Protein AF-A0A519RMB0-F1 (afdb_monomer_lite)

Sequence (200 aa):
FDSAFMWERGTPYFGKHTTYEATPGKVLTVPKSLFANICSWEQMNFFNGQRIRKDIDDYYYYSGKDRKFKNLITLIENNLGYSVFQAIEKTKIALSSEQEVNFSYHKMEIDIDEQISLTTYEQIIQKDVNRIANYLEEFLIQNNIDVEKIDSLFLTGGTSMVASIQSLFKNKFPHITLNSGDNFKSVAKGLAYSGYLFEE

Secondary structure (DSSP, 8-state):
-HHHHIIIIIGGGGTTT-EEEEETTEEEEPPHHHHHGGGSGGGGGGGGSHHHHHHHHHHHHHTTS-HHHHHHHHHHHTT-HHHHHHHHHHHHHHHTT-SEEEEEEEETTEEEEEEEEHHHHHHHHHHHHHHHHHHHHHHHHHTT--GGG----B--SGGGGSHHHHHHHHHH-TTS--B---TTTHHHHHHHHGGGGG--

Structure (mmCIF, N/CA/C/O backbone):
data_AF-A0A519RMB0-F1
#
_entry.id   AF-A0A519RMB0-F1
#
loop_
_atom_site.group_PDB
_atom_site.id
_atom_site.type_symbol
_atom_site.label_atom_id
_atom_site.label_alt_id
_atom_site.label_comp_id
_atom_site.label_asym_id
_atom_site.label_entity_id
_atom_site.label_seq_id
_atom_site.pdbx_PDB_ins_code
_atom_site.Cartn_x
_atom_site.Cartn_y
_atom_site.Cartn_z
_atom_site.occupancy
_atom_site.B_iso_or_equiv
_atom_site.auth_seq_id
_atom_site.auth_comp_id
_atom_site.auth_asym_id
_atom_site.auth_atom_id
_atom_site.pdbx_PDB_model_num
ATOM 1 N N . PHE A 1 1 ? -1.376 2.122 3.921 1.00 95.00 1 PHE A N 1
ATOM 2 C CA . PHE A 1 1 ? -1.327 0.674 3.629 1.00 95.00 1 PHE A CA 1
ATOM 3 C C . PHE A 1 1 ? -1.318 0.417 2.131 1.00 95.00 1 PHE A C 1
ATOM 5 O O . PHE A 1 1 ? -0.351 -0.160 1.657 1.00 95.00 1 PHE A O 1
ATOM 12 N N . ASP A 1 2 ? -2.291 0.919 1.366 1.00 95.62 2 ASP A N 1
ATOM 13 C CA . ASP A 1 2 ? -2.360 0.663 -0.087 1.00 95.62 2 ASP A CA 1
ATOM 14 C C . ASP A 1 2 ? -1.124 1.160 -0.841 1.00 95.62 2 ASP A C 1
ATOM 16 O O . ASP A 1 2 ? -0.618 0.464 -1.708 1.00 95.62 2 ASP A O 1
ATOM 20 N N . SER A 1 3 ? -0.559 2.311 -0.463 1.00 95.81 3 SER A N 1
ATOM 21 C CA . SER A 1 3 ? 0.716 2.789 -1.019 1.00 95.81 3 SER A CA 1
ATOM 22 C C . SER A 1 3 ? 1.896 1.860 -0.720 1.00 95.81 3 SER A C 1
ATOM 24 O O . SER A 1 3 ? 2.775 1.709 -1.563 1.00 95.81 3 SER A O 1
ATOM 26 N N . ALA A 1 4 ? 1.925 1.228 0.459 1.00 96.94 4 ALA A N 1
ATOM 27 C CA . ALA A 1 4 ? 2.956 0.254 0.815 1.00 96.94 4 ALA A CA 1
ATOM 28 C C . ALA A 1 4 ? 2.774 -1.043 0.012 1.00 96.94 4 ALA A C 1
ATOM 30 O O . ALA A 1 4 ? 3.742 -1.581 -0.517 1.00 96.94 4 ALA A O 1
ATOM 31 N N . PHE A 1 5 ? 1.527 -1.487 -0.169 1.00 97.88 5 PHE A N 1
ATOM 32 C CA . PHE A 1 5 ? 1.197 -2.613 -1.040 1.00 97.88 5 PHE A CA 1
ATOM 33 C C . PHE A 1 5 ? 1.561 -2.333 -2.499 1.00 97.88 5 PHE A C 1
ATOM 35 O O . PHE A 1 5 ? 2.240 -3.136 -3.134 1.00 97.88 5 PHE A O 1
ATOM 42 N N . MET A 1 6 ? 1.164 -1.171 -3.021 1.00 97.56 6 MET A N 1
ATOM 43 C CA . MET A 1 6 ? 1.526 -0.713 -4.357 1.00 97.56 6 MET A CA 1
ATOM 44 C C . MET A 1 6 ? 3.044 -0.701 -4.500 1.00 97.56 6 MET A C 1
ATOM 46 O O . MET A 1 6 ? 3.560 -1.250 -5.463 1.00 97.56 6 MET A O 1
ATOM 50 N N . TRP A 1 7 ? 3.778 -0.164 -3.524 1.00 97.75 7 TRP A N 1
ATOM 51 C CA . TRP A 1 7 ? 5.235 -0.170 -3.544 1.00 97.75 7 TRP A CA 1
ATOM 52 C C . TRP A 1 7 ? 5.819 -1.584 -3.584 1.00 97.75 7 TRP A C 1
ATOM 54 O O . TRP A 1 7 ? 6.669 -1.854 -4.431 1.00 97.75 7 TRP A O 1
ATOM 64 N N . GLU A 1 8 ? 5.392 -2.494 -2.710 1.00 97.81 8 GLU A N 1
ATOM 65 C CA . GLU A 1 8 ? 6.023 -3.812 -2.599 1.00 97.81 8 GLU A CA 1
ATOM 66 C C . GLU A 1 8 ? 5.575 -4.804 -3.673 1.00 97.81 8 GLU A C 1
ATOM 68 O O . GLU A 1 8 ? 6.429 -5.474 -4.253 1.00 97.81 8 GLU A O 1
ATOM 73 N N . ARG A 1 9 ? 4.277 -4.861 -3.991 1.00 97.81 9 ARG A N 1
ATOM 74 C CA . ARG A 1 9 ? 3.682 -5.846 -4.914 1.00 97.81 9 ARG A CA 1
ATOM 75 C C . ARG A 1 9 ? 3.247 -5.254 -6.251 1.00 97.81 9 ARG A C 1
ATOM 77 O O . ARG A 1 9 ? 3.346 -5.929 -7.263 1.00 97.81 9 ARG A O 1
ATOM 84 N N . GLY A 1 10 ? 2.856 -3.980 -6.301 1.00 97.38 10 GLY A N 1
ATOM 85 C CA . GLY A 1 10 ? 2.431 -3.315 -7.542 1.00 97.38 10 GLY A CA 1
ATOM 86 C C . GLY A 1 10 ? 3.588 -2.860 -8.442 1.00 97.38 10 GLY A C 1
ATOM 87 O O . GLY A 1 10 ? 3.737 -3.327 -9.568 1.00 97.38 10 GLY A O 1
ATOM 88 N N . THR A 1 11 ? 4.456 -1.968 -7.954 1.00 97.44 11 THR A N 1
ATOM 89 C CA . THR A 1 11 ? 5.560 -1.363 -8.725 1.00 97.44 11 THR A CA 1
ATOM 90 C C . THR A 1 11 ? 6.533 -2.356 -9.380 1.00 97.44 11 THR A C 1
ATOM 92 O O . THR A 1 11 ? 7.066 -2.007 -10.438 1.00 97.44 11 THR A O 1
ATOM 95 N N . PRO A 1 12 ? 6.766 -3.591 -8.875 1.00 97.50 12 PRO A N 1
ATOM 96 C CA . PRO A 1 12 ? 7.498 -4.601 -9.637 1.00 97.50 12 PRO A CA 1
ATOM 97 C C . PRO A 1 12 ? 6.902 -4.882 -11.022 1.00 97.50 12 PRO A C 1
ATOM 99 O O . PRO A 1 12 ? 7.671 -5.051 -11.965 1.00 97.50 12 PRO A O 1
ATOM 102 N N . TYR A 1 13 ? 5.573 -4.870 -11.182 1.00 97.88 13 TYR A N 1
ATOM 103 C CA . TYR A 1 13 ? 4.895 -5.048 -12.478 1.00 97.88 13 TYR A CA 1
ATOM 104 C C . TYR A 1 13 ? 4.993 -3.827 -13.394 1.00 97.88 13 TYR A C 1
ATOM 106 O O . TYR A 1 13 ? 4.727 -3.949 -14.588 1.00 97.88 13 TYR A O 1
ATOM 114 N N . PHE A 1 14 ? 5.420 -2.688 -12.848 1.00 97.31 14 PHE A N 1
ATOM 115 C CA . PHE A 1 14 ? 5.653 -1.431 -13.558 1.00 97.31 14 PHE A CA 1
ATOM 116 C C . PHE A 1 14 ? 7.146 -1.139 -13.771 1.00 97.31 14 PHE A C 1
ATOM 118 O O . PHE A 1 14 ? 7.503 -0.065 -14.237 1.00 97.31 14 PHE A O 1
ATOM 125 N N . GLY A 1 15 ? 8.035 -2.080 -13.434 1.00 97.00 15 GLY A N 1
ATOM 126 C CA . GLY A 1 15 ? 9.466 -1.952 -13.709 1.00 97.00 15 GLY A CA 1
ATOM 127 C C . GLY A 1 15 ? 10.303 -1.339 -12.583 1.00 97.00 15 GLY A C 1
ATOM 128 O O . GLY A 1 15 ? 11.384 -0.830 -12.860 1.00 97.00 15 GLY A O 1
ATOM 129 N N . LYS A 1 16 ? 9.883 -1.424 -11.305 1.00 96.94 16 LYS A N 1
ATOM 130 C CA . LYS A 1 16 ? 10.672 -0.932 -10.139 1.00 96.94 16 LYS A CA 1
ATOM 131 C C . LYS A 1 16 ? 12.152 -1.357 -10.155 1.00 96.94 16 LYS A C 1
ATOM 133 O O . LYS A 1 16 ? 13.005 -0.661 -9.607 1.00 96.94 16 LYS A O 1
ATOM 138 N N . HIS A 1 17 ? 12.448 -2.512 -10.748 1.00 96.38 17 HIS A N 1
ATOM 139 C CA . HIS A 1 17 ? 13.786 -3.104 -10.821 1.00 96.38 17 HIS A CA 1
ATOM 140 C C . HIS A 1 17 ? 14.416 -3.044 -12.218 1.00 96.38 17 HIS A C 1
ATOM 142 O O . HIS A 1 17 ? 15.474 -3.634 -12.425 1.00 96.38 17 HIS A O 1
ATOM 148 N N . THR A 1 18 ? 13.781 -2.357 -13.167 1.00 97.19 18 THR A N 1
ATOM 149 C CA . THR A 1 18 ? 14.284 -2.216 -14.531 1.00 97.19 18 THR A CA 1
ATOM 150 C C . THR A 1 18 ? 15.627 -1.490 -14.519 1.00 97.19 18 THR A C 1
ATOM 152 O O . THR A 1 18 ? 15.824 -0.485 -13.825 1.00 97.19 18 THR A O 1
ATOM 155 N N . THR A 1 19 ? 16.567 -2.019 -15.292 1.00 96.94 19 THR A N 1
ATOM 156 C CA . THR A 1 19 ? 17.863 -1.403 -15.556 1.00 96.94 19 THR A CA 1
ATOM 157 C C . THR A 1 19 ? 17.895 -0.838 -16.968 1.00 96.94 19 THR A C 1
ATOM 159 O O . THR A 1 19 ? 17.148 -1.278 -17.836 1.00 96.94 19 THR A O 1
ATOM 162 N N . TYR A 1 20 ? 18.740 0.161 -17.195 1.00 95.69 20 TYR A N 1
ATOM 163 C CA . TYR A 1 20 ? 18.917 0.802 -18.491 1.00 95.69 20 TYR A CA 1
ATOM 164 C C . TYR A 1 20 ? 20.394 1.128 -18.729 1.00 95.69 20 TYR A C 1
ATOM 166 O O . TYR A 1 20 ? 21.155 1.364 -17.784 1.00 95.69 20 TYR A O 1
ATOM 174 N N . GLU A 1 21 ? 20.812 1.128 -19.991 1.00 95.88 21 GLU A N 1
ATOM 175 C CA . GLU A 1 21 ? 22.160 1.528 -20.389 1.00 95.88 21 GLU A CA 1
ATOM 176 C C . GLU A 1 21 ? 22.246 3.058 -20.499 1.00 95.88 21 GLU A C 1
ATOM 178 O O . GLU A 1 21 ? 21.737 3.661 -21.438 1.00 95.88 21 GLU A O 1
ATOM 183 N N . ALA A 1 22 ? 22.872 3.709 -19.514 1.00 92.12 22 ALA A N 1
ATOM 184 C CA . ALA A 1 22 ? 22.959 5.171 -19.462 1.00 92.12 22 ALA A CA 1
ATOM 185 C C . ALA A 1 22 ? 24.008 5.738 -20.434 1.00 92.12 22 ALA A C 1
ATOM 187 O O . ALA A 1 22 ? 23.849 6.828 -20.975 1.00 92.12 22 ALA A O 1
ATOM 188 N N . THR A 1 23 ? 25.100 4.999 -20.622 1.00 90.69 23 THR A N 1
ATOM 189 C CA . THR A 1 23 ? 26.158 5.234 -21.614 1.00 90.69 23 THR A CA 1
ATOM 190 C C . THR A 1 23 ? 26.708 3.874 -22.041 1.00 90.69 23 THR A C 1
ATOM 192 O O . THR A 1 23 ? 26.581 2.941 -21.245 1.00 90.69 23 THR A O 1
ATOM 195 N N . PRO A 1 24 ? 27.376 3.748 -23.204 1.00 90.56 24 PRO A N 1
ATOM 196 C CA . PRO A 1 24 ? 27.940 2.475 -23.651 1.00 90.56 24 PRO A CA 1
ATOM 197 C C . PRO A 1 24 ? 28.731 1.760 -22.544 1.00 90.56 24 PRO A C 1
ATOM 199 O O . PRO A 1 24 ? 29.702 2.306 -22.016 1.00 90.56 24 PRO A O 1
ATOM 202 N N . GLY A 1 25 ? 28.279 0.568 -22.152 1.00 89.88 25 GLY A N 1
ATOM 203 C CA . GLY A 1 25 ? 28.897 -0.261 -21.111 1.00 89.88 25 GLY A CA 1
ATOM 204 C C . GLY A 1 25 ? 28.574 0.118 -19.657 1.00 89.88 25 GLY A C 1
ATOM 205 O O . GLY A 1 25 ? 29.103 -0.512 -18.741 1.00 89.88 25 GLY A O 1
ATOM 206 N N . LYS A 1 26 ? 27.709 1.110 -19.405 1.00 94.81 26 LYS A N 1
ATOM 207 C CA . LYS A 1 26 ? 27.299 1.532 -18.054 1.00 94.81 26 LYS A CA 1
ATOM 208 C C . LYS A 1 26 ? 25.804 1.318 -17.835 1.00 94.81 26 LYS A C 1
ATOM 210 O O . LYS A 1 26 ? 24.976 2.141 -18.226 1.00 94.81 26 LYS A O 1
ATOM 215 N N . VAL A 1 27 ? 25.478 0.242 -17.125 1.00 95.81 27 VAL A N 1
ATOM 216 C CA . VAL A 1 27 ? 24.104 -0.107 -16.744 1.00 95.81 27 VAL A CA 1
ATOM 217 C C . VAL A 1 27 ? 23.765 0.489 -15.379 1.00 95.81 27 VAL A C 1
ATOM 219 O O . VAL A 1 27 ? 24.511 0.314 -14.415 1.00 95.81 27 VAL A O 1
ATOM 222 N N . LEU A 1 28 ? 22.634 1.186 -15.294 1.00 96.25 28 LEU A N 1
ATOM 223 C CA . LEU A 1 28 ? 22.083 1.754 -14.064 1.00 96.25 28 LEU A CA 1
ATOM 224 C C . LEU A 1 28 ? 20.659 1.240 -13.831 1.00 96.25 28 LEU A C 1
ATOM 226 O O . LEU A 1 28 ? 20.010 0.736 -14.741 1.00 96.25 28 LEU A O 1
ATOM 230 N N . THR A 1 29 ? 20.156 1.375 -12.606 1.00 96.12 29 THR A N 1
ATOM 231 C CA . THR A 1 29 ? 18.746 1.104 -12.288 1.00 96.12 29 THR A CA 1
ATOM 232 C C . THR A 1 29 ? 17.927 2.374 -12.462 1.00 96.12 29 THR A C 1
ATOM 234 O O . THR A 1 29 ? 18.384 3.456 -12.085 1.00 96.12 29 THR A O 1
ATOM 237 N N . VAL A 1 30 ? 16.710 2.244 -12.991 1.00 95.81 30 VAL A N 1
ATOM 238 C CA . VAL A 1 30 ? 15.777 3.372 -13.075 1.00 95.81 30 VAL A CA 1
ATOM 239 C C . VAL A 1 30 ? 15.556 3.971 -11.672 1.00 95.81 30 VAL A C 1
ATOM 241 O O . VAL A 1 30 ? 15.402 3.221 -10.699 1.00 95.81 30 VAL A O 1
ATOM 244 N N . PRO A 1 31 ? 15.545 5.311 -11.519 1.00 94.62 31 PRO A N 1
ATOM 245 C CA . PRO A 1 31 ? 15.402 5.945 -10.215 1.00 94.62 31 PRO A CA 1
ATOM 246 C C . PRO A 1 31 ? 14.135 5.523 -9.461 1.00 94.62 31 PRO A C 1
ATOM 248 O O . PRO A 1 31 ? 13.017 5.627 -9.960 1.00 94.62 31 PRO A O 1
ATOM 251 N N . LYS A 1 32 ? 14.308 5.143 -8.190 1.00 93.75 32 LYS A N 1
ATOM 252 C CA . LYS A 1 32 ? 13.212 4.758 -7.281 1.00 93.75 32 LYS A CA 1
ATOM 253 C C . LYS A 1 32 ? 12.141 5.839 -7.102 1.00 93.75 32 LYS A C 1
ATOM 255 O O . LYS A 1 32 ? 10.987 5.507 -6.848 1.00 93.75 32 LYS A O 1
ATOM 260 N N . SER A 1 33 ? 12.512 7.114 -7.235 1.00 91.19 33 SER A N 1
ATOM 261 C CA . SER A 1 33 ? 11.585 8.249 -7.153 1.00 91.19 33 SER A CA 1
ATOM 262 C C . SER A 1 33 ? 10.482 8.185 -8.209 1.00 91.19 33 SER A C 1
ATOM 264 O O . SER A 1 33 ? 9.358 8.583 -7.921 1.00 91.19 33 SER A O 1
ATOM 266 N N . LEU A 1 34 ? 10.767 7.619 -9.389 1.00 91.06 34 LEU A N 1
ATOM 267 C CA . LEU A 1 34 ? 9.767 7.402 -10.433 1.00 91.06 34 LEU A CA 1
ATOM 268 C C . LEU A 1 34 ? 8.627 6.520 -9.910 1.00 91.06 34 LEU A C 1
ATOM 270 O O . LEU A 1 34 ? 7.457 6.858 -10.034 1.00 91.06 34 LEU A O 1
ATOM 274 N N . PHE A 1 35 ? 8.967 5.421 -9.240 1.00 94.31 35 PHE A N 1
ATOM 275 C CA . PHE A 1 35 ? 7.984 4.473 -8.716 1.00 94.31 35 PHE A CA 1
ATOM 276 C C . PHE A 1 35 ? 7.307 4.959 -7.432 1.00 94.31 35 PHE A C 1
ATOM 278 O O . PHE A 1 35 ? 6.186 4.556 -7.142 1.00 94.31 35 PHE A O 1
ATOM 285 N N . ALA A 1 36 ? 7.945 5.854 -6.673 1.00 92.62 36 ALA A N 1
ATOM 286 C CA . ALA A 1 36 ? 7.320 6.452 -5.496 1.00 92.62 36 ALA A CA 1
ATOM 287 C C . ALA A 1 36 ? 6.089 7.291 -5.886 1.00 92.62 36 ALA A C 1
ATOM 289 O O . ALA A 1 36 ? 5.066 7.227 -5.209 1.00 92.62 36 ALA A O 1
ATOM 290 N N . ASN A 1 37 ? 6.153 7.993 -7.023 1.00 89.75 37 ASN A N 1
ATOM 291 C CA . ASN A 1 37 ? 5.064 8.845 -7.507 1.00 89.75 37 ASN A CA 1
ATOM 292 C C . ASN A 1 37 ? 3.817 8.061 -7.957 1.00 89.75 37 ASN A C 1
ATOM 294 O O . ASN A 1 37 ? 2.730 8.627 -7.980 1.00 89.75 37 ASN A O 1
ATOM 298 N N . ILE A 1 38 ? 3.938 6.773 -8.310 1.00 92.50 38 ILE A N 1
ATOM 299 C CA . ILE A 1 38 ? 2.772 5.928 -8.649 1.00 92.50 38 ILE A CA 1
ATOM 300 C C . ILE A 1 38 ? 2.184 5.204 -7.430 1.00 92.50 38 ILE A C 1
ATOM 302 O O . ILE A 1 38 ? 1.142 4.564 -7.541 1.00 92.50 38 ILE A O 1
ATOM 306 N N . CYS A 1 39 ? 2.812 5.320 -6.254 1.00 93.81 39 CYS A N 1
ATOM 307 C CA . CYS A 1 39 ? 2.261 4.811 -4.994 1.00 93.81 39 CYS A CA 1
ATOM 308 C C . CYS A 1 39 ? 1.170 5.712 -4.399 1.00 93.81 39 CYS A C 1
ATOM 310 O O . CYS A 1 39 ? 0.590 5.371 -3.367 1.00 93.81 39 CYS A O 1
ATOM 312 N N . SER A 1 40 ? 0.863 6.835 -5.044 1.00 89.25 40 SER A N 1
ATOM 313 C CA . SER A 1 40 ? -0.328 7.634 -4.785 1.00 89.25 40 SER A CA 1
ATOM 314 C C . SER A 1 40 ? -0.965 7.997 -6.120 1.00 89.25 40 SER A C 1
ATOM 316 O O . SER A 1 40 ? -0.325 8.618 -6.966 1.00 89.25 40 SER A O 1
ATOM 318 N N . TRP A 1 41 ? -2.228 7.617 -6.318 1.00 82.62 41 TRP A N 1
ATOM 319 C 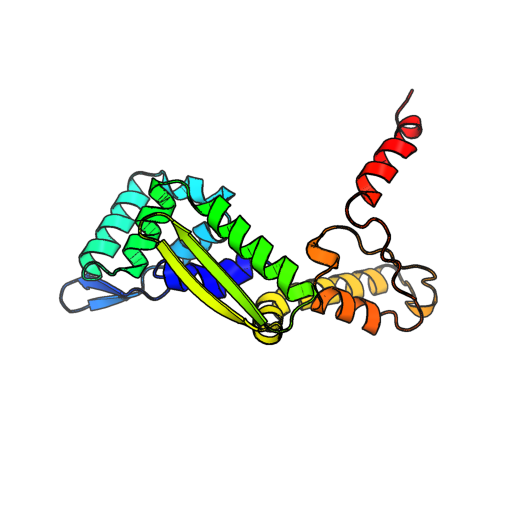CA . TRP A 1 41 ? -2.929 7.893 -7.574 1.00 82.62 41 TRP A CA 1
ATOM 320 C C . TRP A 1 41 ? -3.054 9.403 -7.848 1.00 82.62 41 TRP A C 1
ATOM 322 O O . TRP A 1 41 ? -2.983 9.821 -8.999 1.00 82.62 41 TRP A O 1
ATOM 332 N N . GLU A 1 42 ? -3.152 10.236 -6.809 1.00 82.94 42 GLU A N 1
ATOM 333 C CA . GLU A 1 42 ? -3.214 11.702 -6.929 1.00 82.94 42 GLU A CA 1
ATOM 334 C C . GLU A 1 42 ? -1.912 12.285 -7.498 1.00 82.94 42 GLU A C 1
ATOM 336 O O . GLU A 1 42 ? -1.927 13.226 -8.300 1.00 82.94 42 GLU A O 1
ATOM 341 N N . GLN A 1 43 ? -0.777 11.681 -7.129 1.00 84.31 43 GLN A N 1
ATOM 342 C CA . GLN A 1 43 ? 0.554 12.066 -7.599 1.00 84.31 43 GLN A CA 1
ATOM 343 C C . GLN A 1 43 ? 0.816 11.619 -9.044 1.00 84.31 43 GLN A C 1
ATOM 345 O O . GLN A 1 43 ? 1.774 12.071 -9.671 1.00 84.31 43 GLN A O 1
ATOM 350 N N . MET A 1 44 ? -0.055 10.806 -9.647 1.00 82.25 44 MET A N 1
ATOM 351 C CA . MET A 1 44 ? 0.141 10.383 -11.035 1.00 82.25 44 MET A CA 1
ATOM 352 C C . MET A 1 44 ? -0.004 11.535 -12.039 1.00 82.25 44 MET A C 1
ATOM 354 O O . MET A 1 44 ? 0.552 11.475 -13.132 1.00 82.25 44 MET A O 1
ATOM 358 N N . ASN A 1 45 ? -0.635 12.642 -11.642 1.00 79.56 45 ASN A N 1
ATOM 359 C CA . ASN A 1 45 ? -0.673 13.862 -12.449 1.00 79.56 45 ASN A CA 1
ATOM 360 C C . ASN A 1 45 ? 0.722 14.458 -12.715 1.00 79.56 45 ASN A C 1
ATOM 362 O O . ASN A 1 45 ? 0.907 15.136 -13.728 1.00 79.56 45 ASN A O 1
ATOM 366 N N . PHE A 1 46 ? 1.725 14.179 -11.869 1.00 78.56 46 PHE A N 1
ATOM 367 C CA . PHE A 1 46 ? 3.103 14.640 -12.086 1.00 78.56 46 PHE A CA 1
ATOM 368 C C . PHE A 1 46 ? 3.727 14.072 -13.368 1.00 78.56 46 PHE A C 1
ATOM 370 O O . PHE A 1 46 ? 4.628 14.690 -13.934 1.00 78.56 46 PHE A O 1
ATOM 377 N N . PHE A 1 47 ? 3.215 12.948 -13.875 1.00 81.94 47 PHE A N 1
ATOM 378 C CA . PHE A 1 47 ? 3.685 12.323 -15.111 1.00 81.94 47 PHE A CA 1
ATOM 379 C C . PHE A 1 47 ? 3.215 13.025 -16.394 1.00 81.94 47 PHE A C 1
ATOM 381 O O . PHE A 1 47 ? 3.648 12.679 -17.492 1.00 81.94 47 PHE A O 1
ATOM 388 N N . ASN A 1 48 ? 2.371 14.054 -16.285 1.00 79.75 48 ASN A N 1
ATOM 389 C CA . ASN A 1 48 ? 1.919 14.829 -17.441 1.00 79.75 48 ASN A CA 1
ATOM 390 C C . ASN A 1 48 ? 2.963 15.833 -17.957 1.00 79.75 48 ASN A C 1
ATOM 392 O O . ASN A 1 48 ? 2.794 16.390 -19.041 1.00 79.75 48 ASN A O 1
ATOM 396 N N . GLY A 1 49 ? 4.057 16.057 -17.222 1.00 86.25 49 GLY A N 1
ATOM 397 C CA . GLY A 1 49 ? 5.140 16.929 -17.668 1.00 86.25 49 GLY A CA 1
ATOM 398 C C . GLY A 1 49 ? 5.899 16.362 -18.874 1.00 86.25 49 GLY A C 1
ATOM 399 O O . GLY A 1 49 ? 6.264 15.191 -18.901 1.00 86.25 49 GLY A O 1
ATOM 400 N N . GLN A 1 50 ? 6.229 17.209 -19.854 1.00 87.12 50 GLN A N 1
ATOM 401 C CA . GLN A 1 50 ? 6.973 16.777 -21.051 1.00 87.12 50 GLN A CA 1
ATOM 402 C C . GLN A 1 50 ? 8.342 16.166 -20.715 1.00 87.12 50 GLN A C 1
ATOM 404 O O . GLN A 1 50 ? 8.750 15.185 -21.329 1.00 87.12 50 GLN A O 1
ATOM 409 N N . ARG A 1 51 ? 9.039 16.717 -19.710 1.00 89.25 51 ARG A N 1
ATOM 410 C CA . ARG A 1 51 ? 10.354 16.220 -19.282 1.00 89.25 51 ARG A CA 1
ATOM 411 C C . ARG A 1 51 ? 10.287 14.779 -18.779 1.00 89.25 51 ARG A C 1
ATOM 413 O O . ARG A 1 51 ? 11.063 13.952 -19.231 1.00 89.25 51 ARG A O 1
ATOM 420 N N . ILE A 1 52 ? 9.354 14.482 -17.876 1.00 89.75 52 ILE A N 1
ATOM 421 C CA . ILE A 1 52 ? 9.258 13.147 -17.280 1.00 89.75 52 ILE A CA 1
ATOM 422 C C . ILE A 1 52 ? 8.746 12.109 -18.282 1.00 89.75 52 ILE A C 1
ATOM 424 O O . ILE A 1 52 ? 9.183 10.967 -18.228 1.00 89.75 52 ILE A O 1
ATOM 428 N N . ARG A 1 53 ? 7.895 12.507 -19.241 1.00 90.56 53 ARG A N 1
ATOM 429 C CA . ARG A 1 53 ? 7.514 11.639 -20.367 1.00 90.56 53 ARG A CA 1
ATOM 430 C C . ARG A 1 53 ? 8.724 11.254 -21.210 1.00 90.56 53 ARG A C 1
ATOM 432 O O . ARG A 1 53 ? 8.936 10.074 -21.447 1.00 90.56 53 ARG A O 1
ATOM 439 N N . LYS A 1 54 ? 9.562 12.233 -21.563 1.00 92.56 54 LYS A N 1
ATOM 440 C CA . LYS A 1 54 ? 10.803 11.969 -22.294 1.00 92.56 54 LYS A CA 1
ATOM 441 C C . LYS A 1 54 ? 11.747 11.051 -21.511 1.00 92.56 54 LYS A C 1
ATOM 443 O O . LYS A 1 54 ? 12.266 10.102 -22.083 1.00 92.56 54 LYS A O 1
ATOM 448 N N . ASP A 1 55 ? 11.927 11.298 -20.212 1.00 93.00 55 ASP A N 1
ATOM 449 C CA . ASP A 1 55 ? 12.765 10.441 -19.365 1.00 93.00 55 ASP A CA 1
ATOM 450 C C . ASP A 1 55 ? 12.237 8.990 -19.348 1.00 93.00 55 ASP A C 1
ATOM 452 O O . ASP A 1 55 ? 13.018 8.046 -19.427 1.00 93.00 55 ASP A O 1
ATOM 456 N N . ILE A 1 56 ? 10.914 8.797 -19.283 1.00 94.31 56 ILE A N 1
ATOM 457 C CA . ILE A 1 56 ? 10.275 7.474 -19.359 1.00 94.31 56 ILE A CA 1
ATOM 458 C C . ILE A 1 56 ? 10.531 6.807 -20.715 1.00 94.31 56 ILE A C 1
ATOM 460 O O . ILE A 1 56 ? 10.919 5.640 -20.741 1.00 94.31 56 ILE A O 1
ATOM 464 N N . ASP A 1 57 ? 10.360 7.526 -21.824 1.00 94.38 57 ASP A N 1
ATOM 465 C CA . ASP A 1 57 ? 10.621 6.987 -23.163 1.00 94.38 57 ASP A CA 1
ATOM 466 C C . ASP A 1 57 ? 12.089 6.559 -23.321 1.00 94.38 57 ASP A C 1
ATOM 468 O O . ASP A 1 57 ? 12.372 5.468 -23.828 1.00 94.38 57 ASP A O 1
ATOM 472 N N . ASP A 1 58 ? 13.020 7.374 -22.815 1.00 95.06 58 ASP A N 1
ATOM 473 C CA . ASP A 1 58 ? 14.450 7.067 -22.800 1.00 95.06 58 ASP A CA 1
ATOM 474 C C . ASP A 1 58 ? 14.724 5.805 -21.958 1.00 95.06 58 ASP A C 1
ATOM 476 O O . ASP A 1 58 ? 15.355 4.864 -22.445 1.00 95.06 58 ASP A O 1
ATOM 480 N N . TYR A 1 59 ? 14.203 5.712 -20.726 1.00 96.69 59 TYR A N 1
ATOM 481 C CA . TYR A 1 59 ? 14.365 4.508 -19.895 1.00 96.69 59 TYR A CA 1
ATOM 482 C C . TYR A 1 59 ? 13.794 3.256 -20.566 1.00 96.69 59 TYR A C 1
ATOM 484 O O . TYR A 1 59 ? 14.407 2.188 -20.504 1.00 96.69 59 TYR A O 1
ATOM 492 N N . TYR A 1 60 ? 12.648 3.363 -21.235 1.00 97.12 60 TYR A N 1
ATOM 493 C CA . TYR A 1 60 ? 12.062 2.244 -21.963 1.00 97.12 60 TYR A CA 1
ATOM 494 C C . TYR A 1 60 ? 12.952 1.794 -23.126 1.00 97.12 60 TYR A C 1
ATOM 496 O O . TYR A 1 60 ? 13.199 0.599 -23.294 1.00 97.12 60 TYR A O 1
ATOM 504 N N . TYR A 1 61 ? 13.487 2.731 -23.907 1.00 96.69 61 TYR A N 1
ATOM 505 C CA . TYR A 1 61 ? 14.364 2.400 -25.024 1.00 96.69 61 TYR A CA 1
ATOM 506 C C . TYR A 1 61 ? 15.687 1.779 -24.550 1.00 96.69 61 TYR A C 1
ATOM 508 O O . TYR A 1 61 ? 16.054 0.688 -24.992 1.00 96.69 61 TYR A O 1
ATOM 516 N N . TYR A 1 62 ? 16.369 2.423 -23.598 1.00 96.38 62 TYR A N 1
ATOM 517 C CA . TYR A 1 62 ? 17.682 1.994 -23.100 1.00 96.38 62 TYR A CA 1
ATOM 518 C C . TYR A 1 62 ? 17.636 0.797 -22.141 1.00 96.38 62 TYR A C 1
ATOM 520 O O . TYR A 1 62 ? 18.679 0.214 -21.849 1.00 96.38 62 TYR A O 1
ATOM 528 N N . SER A 1 63 ? 16.455 0.393 -21.666 1.00 96.19 63 SER A N 1
ATOM 529 C CA . SER A 1 63 ? 16.259 -0.882 -20.955 1.00 96.19 63 SER A CA 1
ATOM 530 C C . SER A 1 63 ? 16.114 -2.087 -21.888 1.00 96.19 63 SER A C 1
ATOM 532 O O . SER A 1 63 ? 15.887 -3.203 -21.426 1.00 96.19 63 SER A O 1
ATOM 534 N N . GLY A 1 64 ? 16.222 -1.886 -23.206 1.00 95.31 64 GLY A N 1
ATOM 535 C CA . GLY A 1 64 ? 15.961 -2.941 -24.181 1.00 95.31 64 GLY A CA 1
ATOM 536 C C . GLY A 1 64 ? 14.469 -3.232 -24.344 1.00 95.31 64 GLY A C 1
ATOM 537 O O . GLY A 1 64 ? 14.102 -4.361 -24.664 1.00 95.31 64 GLY A O 1
ATOM 538 N N . LYS A 1 65 ? 13.612 -2.218 -24.148 1.00 94.88 65 LYS A N 1
ATOM 539 C CA . LYS A 1 65 ? 12.147 -2.318 -24.229 1.00 94.88 65 LYS A CA 1
ATOM 540 C C . LYS A 1 65 ? 11.568 -3.299 -23.209 1.00 94.88 65 LYS A C 1
ATOM 542 O O . LYS A 1 65 ? 10.770 -4.173 -23.554 1.00 94.88 65 LYS A O 1
ATOM 547 N N . ASP A 1 66 ? 11.968 -3.147 -21.947 1.00 96.56 66 ASP A N 1
ATOM 548 C CA . ASP A 1 66 ? 11.478 -3.982 -20.850 1.00 96.56 66 ASP A CA 1
ATOM 549 C C . ASP A 1 66 ? 9.937 -3.969 -20.780 1.00 96.56 66 ASP A C 1
ATOM 551 O O . ASP A 1 66 ? 9.293 -2.917 -20.715 1.00 96.56 66 ASP A O 1
ATOM 555 N N . ARG A 1 67 ? 9.333 -5.164 -20.786 1.00 96.38 67 ARG A N 1
ATOM 556 C CA . ARG A 1 67 ? 7.872 -5.331 -20.809 1.00 96.38 67 ARG A CA 1
ATOM 557 C C . ARG A 1 67 ? 7.194 -4.765 -19.559 1.00 96.38 67 ARG A C 1
ATOM 559 O O . ARG A 1 67 ? 6.122 -4.182 -19.668 1.00 96.38 67 ARG A O 1
ATOM 566 N N . LYS A 1 68 ? 7.798 -4.918 -18.378 1.00 96.44 68 LYS A N 1
ATOM 567 C CA . LYS A 1 68 ? 7.241 -4.383 -17.124 1.00 96.44 68 LYS A CA 1
ATOM 568 C C . LYS A 1 68 ? 7.328 -2.862 -17.114 1.00 96.44 68 LYS A C 1
ATOM 570 O O . LYS A 1 68 ? 6.411 -2.201 -16.646 1.00 96.44 68 LYS A O 1
ATOM 575 N N . PHE A 1 69 ? 8.380 -2.292 -17.688 1.00 97.12 69 PHE A N 1
ATOM 576 C CA . PHE A 1 69 ? 8.467 -0.845 -17.850 1.00 97.12 69 PHE A CA 1
ATOM 577 C C . PHE A 1 69 ? 7.442 -0.311 -18.868 1.00 97.12 69 PHE A C 1
ATOM 579 O O . PHE A 1 69 ? 6.837 0.736 -18.644 1.00 97.12 69 PHE A O 1
ATOM 586 N N . LYS A 1 70 ? 7.128 -1.068 -19.929 1.00 97.19 70 LYS A N 1
ATOM 587 C CA . LYS A 1 70 ? 6.012 -0.742 -20.841 1.00 97.19 70 LYS A CA 1
ATOM 588 C C . LYS A 1 70 ? 4.656 -0.667 -20.119 1.00 97.19 70 LYS A C 1
ATOM 590 O O . LYS A 1 70 ? 3.818 0.172 -20.457 1.00 97.19 70 LYS A O 1
ATOM 595 N N . ASN A 1 71 ? 4.448 -1.481 -19.081 1.00 97.44 71 ASN A N 1
ATOM 596 C CA . ASN A 1 71 ? 3.245 -1.389 -18.251 1.00 97.44 71 ASN A CA 1
ATOM 597 C C . ASN A 1 71 ? 3.144 -0.041 -17.526 1.00 97.44 71 ASN A C 1
ATOM 599 O O . ASN A 1 71 ? 2.034 0.451 -17.348 1.00 97.44 71 ASN A O 1
ATOM 603 N N . LEU A 1 72 ? 4.264 0.575 -17.120 1.00 95.88 72 LEU A N 1
ATOM 604 C CA . LEU A 1 72 ? 4.259 1.913 -16.514 1.00 95.88 72 LEU A CA 1
ATOM 605 C C . LEU A 1 72 ? 3.771 2.971 -17.506 1.00 95.88 72 LEU A C 1
ATOM 607 O O . LEU A 1 72 ? 2.936 3.799 -17.150 1.00 95.88 72 LEU A O 1
ATOM 611 N N . ILE A 1 73 ? 4.250 2.911 -18.751 1.00 95.31 73 ILE A N 1
ATOM 612 C CA . ILE A 1 73 ? 3.784 3.789 -19.833 1.00 95.31 73 ILE A CA 1
ATOM 613 C C . ILE A 1 73 ? 2.274 3.615 -20.012 1.00 95.31 73 ILE A C 1
ATOM 615 O O . ILE A 1 73 ? 1.519 4.580 -19.902 1.00 95.31 73 ILE A O 1
ATOM 619 N N . THR A 1 74 ? 1.821 2.366 -20.156 1.00 96.31 74 THR A N 1
ATOM 620 C CA . THR A 1 74 ? 0.396 2.029 -20.301 1.00 96.31 74 THR A CA 1
ATOM 621 C C . THR A 1 74 ? -0.436 2.554 -19.127 1.00 96.31 74 THR A C 1
ATOM 623 O O . THR A 1 74 ? -1.520 3.101 -19.336 1.00 96.31 74 THR A O 1
ATOM 626 N N . LEU A 1 75 ? 0.069 2.414 -17.896 1.00 95.19 75 LEU A N 1
ATOM 627 C CA . LEU A 1 75 ? -0.581 2.870 -16.670 1.00 95.19 75 LEU A CA 1
ATOM 628 C C . LEU A 1 75 ? -0.805 4.391 -16.681 1.00 95.19 75 LEU A C 1
ATOM 630 O O . LEU A 1 75 ? -1.894 4.849 -16.326 1.00 95.19 75 LEU A O 1
ATOM 634 N N . ILE A 1 76 ? 0.220 5.151 -17.076 1.00 92.50 76 ILE A N 1
ATOM 635 C CA . ILE A 1 76 ? 0.214 6.618 -17.099 1.00 92.50 76 ILE A CA 1
ATOM 636 C C . ILE A 1 76 ? -0.667 7.137 -18.236 1.00 92.50 76 ILE A C 1
ATOM 638 O O . ILE A 1 76 ? -1.570 7.932 -17.992 1.00 92.50 76 ILE A O 1
ATOM 642 N N . GLU A 1 77 ? -0.442 6.675 -19.467 1.00 92.38 77 GLU A N 1
ATOM 643 C CA . GLU A 1 77 ? -1.138 7.186 -20.656 1.00 92.38 77 GLU A CA 1
ATOM 644 C C . GLU A 1 77 ? -2.650 6.963 -20.597 1.00 92.38 77 GLU A C 1
ATOM 646 O O . GLU A 1 77 ? -3.424 7.798 -21.063 1.00 92.38 77 GLU A O 1
ATOM 651 N N . ASN A 1 78 ? -3.072 5.858 -19.980 1.00 93.62 78 ASN A N 1
ATOM 652 C CA . ASN A 1 78 ? -4.477 5.476 -19.883 1.00 93.62 78 ASN A CA 1
ATOM 653 C C . ASN A 1 78 ? -5.101 5.820 -18.518 1.00 93.62 78 ASN A C 1
ATOM 655 O O . ASN A 1 78 ? -6.213 5.377 -18.232 1.00 93.62 78 ASN A O 1
ATOM 659 N N . ASN A 1 79 ? -4.407 6.589 -17.667 1.00 92.12 79 ASN A N 1
ATOM 660 C CA . ASN A 1 79 ? -4.876 7.006 -16.336 1.00 92.12 79 ASN A CA 1
ATOM 661 C C . ASN A 1 79 ? -5.395 5.837 -15.472 1.00 92.12 79 ASN A C 1
ATOM 663 O O . ASN A 1 79 ? -6.401 5.936 -14.768 1.00 92.12 79 ASN A O 1
ATOM 667 N N . LEU A 1 80 ? -4.704 4.699 -15.524 1.00 94.62 80 LEU A N 1
ATOM 668 C CA . LEU A 1 80 ? -5.170 3.440 -14.937 1.00 94.62 80 LEU A CA 1
ATOM 669 C C . LEU A 1 80 ? -4.878 3.305 -13.435 1.00 94.62 80 LEU A C 1
ATOM 671 O O . LEU A 1 80 ? -5.363 2.365 -12.800 1.00 94.62 80 LEU A O 1
ATOM 675 N N . GLY A 1 81 ? -4.143 4.262 -12.864 1.00 94.12 81 GLY A N 1
ATOM 676 C CA . GLY A 1 81 ? -3.721 4.299 -11.465 1.00 94.12 81 GLY A CA 1
ATOM 677 C C . GLY A 1 81 ? -4.822 4.011 -10.463 1.00 94.12 81 GLY A C 1
ATOM 678 O O . GLY A 1 81 ? -4.727 3.059 -9.693 1.00 94.12 81 GLY A O 1
ATOM 679 N N . TYR A 1 82 ? -5.904 4.789 -10.517 1.00 93.88 82 TYR A N 1
ATOM 680 C CA . TYR A 1 82 ? -7.042 4.607 -9.618 1.00 93.88 82 TYR A CA 1
ATOM 681 C C . TYR A 1 82 ? -7.596 3.177 -9.677 1.00 93.88 82 TYR A C 1
ATOM 683 O O . TYR A 1 82 ? -7.876 2.576 -8.644 1.00 93.88 82 TYR A O 1
ATOM 691 N N . SER A 1 83 ? -7.687 2.583 -10.869 1.00 96.25 83 SER A N 1
ATOM 692 C CA . SER A 1 83 ? -8.220 1.227 -10.997 1.00 96.25 83 SER A CA 1
ATOM 693 C C . SER A 1 83 ? -7.274 0.127 -10.509 1.00 96.25 83 SER A C 1
ATOM 695 O O . SER A 1 83 ? -7.754 -0.916 -10.072 1.00 96.25 83 SER A O 1
ATOM 697 N N . VAL A 1 84 ? -5.958 0.368 -10.502 1.00 97.56 84 VAL A N 1
ATOM 698 C CA . VAL A 1 84 ? -4.998 -0.502 -9.801 1.00 97.56 84 VAL A CA 1
ATOM 699 C C . VAL A 1 84 ? -5.208 -0.398 -8.292 1.00 97.56 84 VAL A C 1
ATOM 701 O O . VAL A 1 84 ? -5.305 -1.421 -7.620 1.00 97.56 84 VAL A O 1
ATOM 704 N N . PHE A 1 85 ? -5.379 0.814 -7.755 1.00 96.88 85 PHE A N 1
ATOM 705 C CA . PHE A 1 85 ? -5.694 1.001 -6.334 1.00 96.88 85 PHE A CA 1
ATOM 706 C C . PHE A 1 85 ? -7.019 0.348 -5.929 1.00 96.88 85 PHE A C 1
ATOM 708 O O . PHE A 1 85 ? -7.101 -0.219 -4.847 1.00 96.88 85 PHE A O 1
ATOM 715 N N . GLN A 1 86 ? -8.030 0.330 -6.801 1.00 97.38 86 GLN A N 1
ATOM 716 C CA . GLN A 1 86 ? -9.259 -0.430 -6.552 1.00 97.38 86 GLN A CA 1
ATOM 717 C C . GLN A 1 86 ? -9.012 -1.943 -6.464 1.00 97.38 86 GLN A C 1
ATOM 719 O O . GLN A 1 86 ? -9.666 -2.616 -5.670 1.00 97.38 86 GLN A O 1
ATOM 724 N N . ALA A 1 87 ? -8.101 -2.494 -7.271 1.00 98.25 87 ALA A N 1
ATOM 725 C CA . ALA A 1 87 ? -7.727 -3.904 -7.171 1.00 98.25 87 ALA A CA 1
ATOM 726 C C . ALA A 1 87 ? -6.982 -4.189 -5.857 1.00 98.25 87 ALA A C 1
ATOM 728 O O . ALA A 1 87 ? -7.325 -5.141 -5.165 1.00 98.25 87 ALA A O 1
ATOM 729 N N . ILE A 1 88 ? -6.055 -3.309 -5.460 1.00 97.62 88 ILE A N 1
ATOM 730 C CA . ILE A 1 88 ? -5.358 -3.387 -4.165 1.00 97.62 88 ILE A CA 1
ATOM 731 C C . ILE A 1 88 ? -6.353 -3.325 -2.997 1.00 97.62 88 ILE A C 1
ATOM 733 O O . ILE A 1 88 ? -6.269 -4.134 -2.075 1.00 97.62 88 ILE A O 1
ATOM 737 N N . GLU A 1 89 ? -7.322 -2.407 -3.047 1.00 95.88 89 GLU A N 1
ATOM 738 C CA . GLU A 1 89 ? -8.360 -2.266 -2.020 1.00 95.88 89 GLU A CA 1
ATOM 739 C C . GLU A 1 89 ? -9.175 -3.555 -1.873 1.00 95.88 89 GLU A C 1
ATOM 741 O O . GLU A 1 89 ? -9.394 -4.026 -0.760 1.00 95.88 89 GLU A O 1
ATOM 746 N N . LYS A 1 90 ? -9.580 -4.165 -2.995 1.00 97.12 90 LYS A N 1
ATOM 747 C CA . LYS A 1 90 ? -10.297 -5.448 -2.992 1.00 97.12 90 LYS A CA 1
ATOM 748 C C . LYS A 1 90 ? -9.463 -6.561 -2.363 1.00 97.12 90 LYS A C 1
ATOM 750 O O . LYS A 1 90 ? -9.989 -7.287 -1.522 1.00 97.12 90 LYS A O 1
ATOM 755 N N . THR A 1 91 ? -8.180 -6.664 -2.718 1.00 97.62 91 THR A N 1
ATOM 756 C CA . THR A 1 91 ? -7.259 -7.637 -2.114 1.00 97.62 91 THR A CA 1
ATOM 757 C C . THR A 1 91 ? -7.162 -7.435 -0.604 1.00 97.62 91 THR A C 1
ATOM 759 O O . THR A 1 91 ? -7.316 -8.388 0.154 1.00 97.62 91 THR A O 1
ATOM 762 N N . LYS A 1 92 ? -6.967 -6.190 -0.151 1.00 95.69 92 LYS A N 1
ATOM 763 C CA . LYS A 1 92 ? -6.900 -5.841 1.275 1.00 95.69 92 LYS A CA 1
ATOM 764 C C . LYS A 1 92 ? -8.175 -6.229 2.024 1.00 95.69 92 LYS A C 1
ATOM 766 O O . LYS A 1 92 ? -8.080 -6.798 3.105 1.00 95.69 92 LYS A O 1
ATOM 771 N N . ILE A 1 93 ? -9.346 -5.911 1.468 1.00 94.75 93 ILE A N 1
ATOM 772 C CA . ILE A 1 93 ? -10.639 -6.232 2.087 1.00 94.75 93 ILE A CA 1
ATOM 773 C C . ILE A 1 93 ? -10.807 -7.747 2.228 1.00 94.75 93 ILE A C 1
ATOM 775 O O . ILE A 1 93 ? -11.203 -8.209 3.292 1.00 94.75 93 ILE A O 1
ATOM 779 N N . ALA A 1 94 ? -10.489 -8.526 1.194 1.00 96.19 94 ALA A N 1
ATOM 780 C CA . ALA A 1 94 ? -10.601 -9.982 1.260 1.00 96.19 94 ALA A CA 1
ATOM 781 C C . ALA A 1 94 ? -9.615 -10.593 2.279 1.00 96.19 94 ALA A C 1
ATOM 783 O O . ALA A 1 94 ? -9.990 -11.471 3.057 1.00 96.19 94 ALA A O 1
ATOM 784 N N . LEU A 1 95 ? -8.393 -10.055 2.376 1.00 96.00 95 LEU A N 1
ATOM 785 C CA . LEU A 1 95 ? -7.398 -10.471 3.375 1.00 96.00 95 LEU A CA 1
ATOM 786 C C . LEU A 1 95 ? -7.807 -10.159 4.826 1.00 96.00 95 LEU A C 1
ATOM 788 O O . LEU A 1 95 ? -7.207 -10.692 5.754 1.00 96.00 95 LEU A O 1
ATOM 792 N N . SER A 1 96 ? -8.837 -9.340 5.064 1.00 90.50 96 SER A N 1
ATOM 793 C CA . SER A 1 96 ? -9.406 -9.190 6.411 1.00 90.50 96 SER A CA 1
ATOM 794 C C . SER A 1 96 ? -10.119 -10.452 6.913 1.00 90.50 96 SER A C 1
ATOM 796 O O . SER A 1 96 ? -10.322 -10.576 8.120 1.00 90.50 96 SER A O 1
ATOM 798 N N . SER A 1 97 ? -10.503 -11.377 6.027 1.00 90.19 97 SER A N 1
ATOM 799 C CA . SER A 1 97 ? -11.206 -12.621 6.382 1.00 90.19 97 SER A CA 1
ATOM 800 C C . SER A 1 97 ? -10.563 -13.897 5.834 1.00 90.19 97 SER A C 1
ATOM 802 O O . SER A 1 97 ? -10.871 -14.984 6.321 1.00 90.19 97 SER A O 1
ATOM 804 N N . GLU A 1 98 ? -9.680 -13.789 4.844 1.00 96.06 98 GLU A N 1
ATOM 805 C CA . GLU A 1 98 ? -9.050 -14.920 4.158 1.00 96.06 98 GLU A CA 1
ATOM 806 C C . GLU A 1 98 ? -7.536 -14.957 4.410 1.00 96.06 98 GLU A C 1
ATOM 808 O O . GLU A 1 98 ? -6.886 -13.924 4.553 1.00 96.06 98 GLU A O 1
ATOM 813 N N . GLN A 1 99 ? -6.958 -16.162 4.464 1.00 97.31 99 GLN A N 1
ATOM 814 C CA . GLN A 1 99 ? -5.514 -16.342 4.683 1.00 97.31 99 GLN A CA 1
ATOM 815 C C . GLN A 1 99 ? -4.687 -16.130 3.413 1.00 97.31 99 GLN A C 1
ATOM 817 O O . GLN A 1 99 ? -3.508 -15.795 3.500 1.00 97.31 99 GLN A O 1
ATOM 822 N N . GLU A 1 100 ? -5.291 -16.318 2.241 1.00 97.81 100 GLU A N 1
ATOM 823 C CA . GLU A 1 100 ? -4.667 -16.116 0.937 1.00 97.81 100 GLU A CA 1
ATOM 824 C C . GLU A 1 100 ? -5.704 -15.559 -0.033 1.00 97.81 100 GLU A C 1
ATOM 826 O O . GLU A 1 100 ? -6.828 -16.047 -0.082 1.00 97.81 100 GLU A O 1
ATOM 831 N N . VAL A 1 101 ? -5.321 -14.549 -0.809 1.00 98.19 101 VAL A N 1
ATOM 832 C CA . VAL A 1 101 ? -6.177 -13.880 -1.795 1.00 98.19 101 VAL A CA 1
ATOM 833 C C . VAL A 1 101 ? -5.361 -13.609 -3.047 1.00 98.19 101 VAL A C 1
ATOM 835 O O . VAL A 1 101 ? -4.181 -13.267 -2.969 1.00 98.19 101 VAL A O 1
ATOM 838 N N . ASN A 1 102 ? -5.987 -13.714 -4.215 1.00 98.38 102 ASN A N 1
ATOM 839 C CA . ASN A 1 102 ? -5.333 -13.347 -5.462 1.00 98.38 102 ASN A CA 1
ATOM 840 C C . ASN A 1 102 ? -5.398 -11.830 -5.716 1.00 98.38 102 ASN A C 1
ATOM 842 O O . ASN A 1 102 ? -6.482 -11.246 -5.766 1.00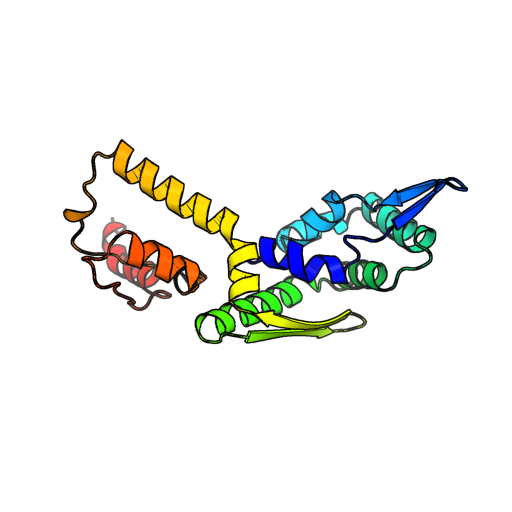 98.38 102 ASN A O 1
ATOM 846 N N . PHE A 1 103 ? -4.247 -11.180 -5.895 1.00 98.50 103 PHE A N 1
ATOM 847 C CA . PHE A 1 103 ? -4.166 -9.815 -6.406 1.00 98.50 103 PHE A CA 1
ATOM 848 C C . PHE A 1 103 ? -4.202 -9.847 -7.933 1.00 98.50 103 PHE A C 1
ATOM 850 O O . PHE A 1 103 ? -3.189 -10.085 -8.588 1.00 98.50 103 PHE A O 1
ATOM 857 N N . SER A 1 104 ? -5.393 -9.602 -8.482 1.00 98.19 104 SER A N 1
ATOM 858 C CA . SER A 1 104 ? -5.648 -9.680 -9.921 1.00 98.19 104 SER A CA 1
ATOM 859 C C . SER A 1 104 ? -5.965 -8.313 -10.522 1.00 98.19 104 SER A C 1
ATOM 861 O O . SER A 1 104 ? -6.839 -7.584 -10.040 1.00 98.19 104 SER A O 1
ATOM 863 N N . TYR A 1 105 ? -5.298 -7.977 -11.622 1.00 98.50 105 TYR A N 1
ATOM 864 C CA . TYR A 1 105 ? -5.578 -6.788 -12.414 1.00 98.50 105 TYR A CA 1
ATOM 865 C C . TYR A 1 105 ? -5.236 -7.033 -13.887 1.00 98.50 105 TYR A C 1
ATOM 867 O O . TYR A 1 105 ? -4.070 -7.161 -14.250 1.00 98.50 105 TYR A O 1
ATOM 875 N N . HIS A 1 106 ? -6.266 -7.040 -14.738 1.00 97.94 106 HIS A N 1
ATOM 876 C CA . HIS A 1 106 ? -6.140 -7.304 -16.173 1.00 97.94 106 HIS A CA 1
ATOM 877 C C . HIS A 1 106 ? -6.794 -6.168 -16.959 1.00 97.94 106 HIS A C 1
ATOM 879 O O . HIS A 1 106 ? -8.021 -6.108 -17.089 1.00 97.94 106 HIS A O 1
ATOM 885 N N . LYS A 1 107 ? -5.988 -5.228 -17.454 1.00 97.88 107 LYS A N 1
ATOM 886 C CA . LYS A 1 107 ? -6.455 -4.144 -18.329 1.00 97.88 107 LYS A CA 1
ATOM 887 C C . LYS A 1 107 ? -5.374 -3.762 -19.328 1.00 97.88 107 LYS A C 1
ATOM 889 O O . LYS A 1 107 ? -4.251 -3.455 -18.937 1.00 97.88 107 LYS A O 1
ATOM 894 N N . MET A 1 108 ? -5.760 -3.652 -20.598 1.00 96.19 108 MET A N 1
ATOM 895 C CA . MET A 1 108 ? -4.839 -3.345 -21.699 1.00 96.19 108 MET A CA 1
ATOM 896 C C . MET A 1 108 ? -3.678 -4.353 -21.721 1.00 96.19 108 MET A C 1
ATOM 898 O O . MET A 1 108 ? -3.923 -5.553 -21.669 1.00 96.19 108 MET A O 1
ATOM 902 N N . GLU A 1 109 ? -2.432 -3.884 -21.783 1.00 92.62 109 GLU A N 1
ATOM 903 C CA . GLU A 1 109 ? -1.239 -4.739 -21.730 1.00 92.62 109 GLU A CA 1
ATOM 904 C C . GLU A 1 109 ? -0.803 -5.098 -20.296 1.00 92.62 109 GLU A C 1
ATOM 906 O O . GLU A 1 109 ? 0.140 -5.868 -20.116 1.00 92.62 109 GLU A O 1
ATOM 911 N N . ILE A 1 110 ? -1.476 -4.554 -19.273 1.00 98.06 110 ILE A N 1
ATOM 912 C CA . ILE A 1 110 ? -1.143 -4.799 -17.870 1.00 98.06 110 ILE A CA 1
ATOM 913 C C . ILE A 1 110 ? -1.868 -6.059 -17.406 1.00 98.06 110 ILE A C 1
ATOM 915 O O . ILE A 1 110 ? -3.100 -6.096 -17.341 1.00 98.06 110 ILE A O 1
ATOM 919 N N . ASP A 1 111 ? -1.065 -7.050 -17.042 1.00 97.75 111 ASP A N 1
ATOM 920 C CA . ASP A 1 111 ? -1.496 -8.342 -16.532 1.00 97.75 111 ASP A CA 1
ATOM 921 C C . ASP A 1 111 ? -0.783 -8.616 -15.202 1.00 97.75 111 ASP A C 1
ATOM 923 O O . ASP A 1 111 ? 0.443 -8.768 -15.158 1.00 97.75 111 ASP A O 1
ATOM 927 N N . ILE A 1 112 ? -1.550 -8.580 -14.114 1.00 98.19 112 ILE A N 1
ATOM 928 C CA . ILE A 1 112 ? -1.101 -8.867 -12.754 1.00 98.19 112 ILE A CA 1
ATOM 929 C C . ILE A 1 112 ? -1.986 -9.983 -12.220 1.00 98.19 112 ILE A C 1
ATOM 931 O O . ILE A 1 112 ? -3.204 -9.826 -12.151 1.00 98.19 112 ILE A O 1
ATOM 935 N N . ASP A 1 113 ? -1.356 -11.081 -11.833 1.00 97.69 113 ASP A N 1
ATOM 936 C CA . ASP A 1 113 ? -1.994 -12.233 -11.212 1.00 97.69 113 ASP A CA 1
ATOM 937 C C . ASP A 1 113 ? -1.005 -12.792 -10.185 1.00 97.69 113 ASP A C 1
ATOM 939 O O . ASP A 1 113 ? 0.025 -13.372 -10.538 1.00 97.69 113 ASP A O 1
ATOM 943 N N . GLU A 1 114 ? -1.234 -12.479 -8.911 1.00 98.06 114 GLU A N 1
ATOM 944 C CA . GLU A 1 114 ? -0.304 -12.804 -7.837 1.00 98.06 114 GLU A CA 1
ATOM 945 C C . GLU A 1 114 ? -1.034 -13.223 -6.564 1.00 98.06 114 GLU A C 1
ATOM 947 O O . GLU A 1 114 ? -1.747 -12.430 -5.948 1.00 98.06 114 GLU A O 1
ATOM 952 N N . GLN A 1 115 ? -0.774 -14.444 -6.099 1.00 98.38 115 GLN A N 1
ATOM 953 C CA . GLN A 1 115 ? -1.276 -14.901 -4.810 1.00 98.38 115 GLN A CA 1
ATOM 954 C C . GLN A 1 115 ? -0.581 -14.150 -3.665 1.00 98.38 115 GLN A C 1
ATOM 956 O O . GLN A 1 115 ? 0.651 -14.102 -3.575 1.00 98.38 115 GLN A O 1
ATOM 961 N N . ILE A 1 116 ? -1.380 -13.567 -2.775 1.00 98.38 116 ILE A N 1
ATOM 962 C CA . ILE A 1 116 ? -0.931 -12.833 -1.596 1.00 98.38 116 ILE A CA 1
ATOM 963 C C . ILE A 1 116 ? -1.443 -13.550 -0.355 1.00 98.38 116 ILE A C 1
ATOM 965 O O . ILE A 1 116 ? -2.649 -13.720 -0.194 1.00 98.38 116 ILE A O 1
ATOM 969 N N . SER A 1 117 ? -0.540 -13.926 0.547 1.00 98.31 117 SER A N 1
ATOM 970 C CA . SER A 1 117 ? -0.932 -14.403 1.873 1.00 98.31 117 SER A CA 1
ATOM 971 C C . SER A 1 117 ? -1.175 -13.237 2.829 1.00 98.31 117 SER A C 1
ATOM 973 O O . SER A 1 117 ? -0.572 -12.164 2.698 1.00 98.31 117 SER A O 1
ATOM 975 N N . LEU A 1 118 ? -2.007 -13.473 3.843 1.00 97.56 118 LEU A N 1
ATOM 976 C CA . LEU A 1 118 ? -2.213 -12.549 4.949 1.00 97.56 118 LEU A CA 1
ATOM 977 C C . LEU A 1 118 ? -0.869 -12.180 5.577 1.00 97.56 118 LEU A C 1
ATOM 979 O O . LEU A 1 118 ? -0.546 -11.003 5.649 1.00 97.56 118 LEU A O 1
ATOM 983 N N . THR A 1 119 ? -0.021 -13.159 5.899 1.00 97.69 119 THR A N 1
ATOM 984 C CA . THR A 1 119 ? 1.304 -12.910 6.489 1.00 97.69 119 THR A CA 1
ATOM 985 C C . THR A 1 119 ? 2.179 -11.989 5.632 1.00 97.69 119 THR A C 1
ATOM 987 O O . THR A 1 119 ? 2.828 -11.091 6.167 1.00 97.69 119 THR A O 1
ATOM 990 N N . THR A 1 120 ? 2.192 -12.159 4.304 1.00 98.06 120 THR A N 1
ATOM 991 C CA . THR A 1 120 ? 2.918 -11.244 3.407 1.00 98.06 120 THR A CA 1
ATOM 992 C C . THR A 1 120 ? 2.342 -9.833 3.473 1.00 98.06 120 THR A C 1
ATOM 994 O O . THR A 1 120 ? 3.097 -8.863 3.537 1.00 98.06 120 THR A O 1
ATOM 997 N N . TYR A 1 121 ? 1.017 -9.695 3.490 1.00 98.00 121 TYR A N 1
ATOM 998 C CA . TYR A 1 121 ? 0.374 -8.394 3.631 1.00 98.00 121 TYR A CA 1
ATOM 999 C C . TYR A 1 121 ? 0.693 -7.720 4.974 1.00 98.00 121 TYR A C 1
ATOM 1001 O O . TYR A 1 121 ? 1.050 -6.542 4.991 1.00 98.00 121 TYR A O 1
ATOM 1009 N N . GLU A 1 122 ? 0.647 -8.461 6.083 1.00 97.38 122 GLU A N 1
ATOM 1010 C CA . GLU A 1 122 ? 0.985 -7.945 7.414 1.00 97.38 122 GLU A CA 1
ATOM 1011 C C . GLU A 1 122 ? 2.428 -7.427 7.470 1.00 97.38 122 GLU A C 1
ATOM 1013 O O . GLU A 1 122 ? 2.677 -6.333 7.977 1.00 97.38 122 GLU A O 1
ATOM 1018 N N . GLN A 1 123 ? 3.373 -8.147 6.855 1.00 98.06 123 GLN A N 1
ATOM 1019 C CA . GLN A 1 123 ? 4.769 -7.710 6.741 1.00 98.06 123 GLN A CA 1
ATOM 1020 C C . GLN A 1 123 ? 4.909 -6.388 5.975 1.00 98.06 123 GLN A C 1
ATOM 1022 O O . GLN A 1 123 ? 5.667 -5.513 6.399 1.00 98.06 123 GLN A O 1
ATOM 1027 N N . ILE A 1 124 ? 4.163 -6.216 4.878 1.00 97.94 124 ILE A N 1
ATOM 1028 C CA . ILE A 1 124 ? 4.174 -4.984 4.074 1.00 97.94 124 ILE A CA 1
ATOM 1029 C C . ILE A 1 124 ? 3.736 -3.778 4.916 1.00 97.94 124 ILE A C 1
ATOM 1031 O O . ILE A 1 124 ? 4.335 -2.705 4.821 1.00 97.94 124 ILE A O 1
ATOM 1035 N N . ILE A 1 125 ? 2.702 -3.937 5.746 1.00 97.31 125 ILE A N 1
ATOM 1036 C CA . ILE A 1 125 ? 2.133 -2.834 6.535 1.00 97.31 125 ILE A CA 1
ATOM 1037 C C . ILE A 1 125 ? 2.752 -2.686 7.929 1.00 97.31 125 ILE A C 1
ATOM 1039 O O . ILE A 1 125 ? 2.456 -1.707 8.616 1.00 97.31 125 ILE A O 1
ATOM 1043 N N . GLN A 1 126 ? 3.629 -3.603 8.350 1.00 97.56 126 GLN A N 1
ATOM 1044 C CA . GLN A 1 126 ? 4.163 -3.672 9.714 1.00 97.56 126 GLN A CA 1
ATOM 1045 C C . GLN A 1 126 ? 4.7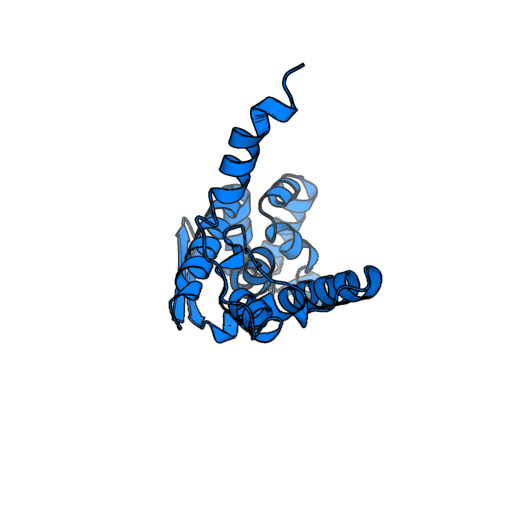51 -2.342 10.197 1.00 97.56 126 GLN A C 1
ATOM 1047 O O . GLN A 1 126 ? 4.530 -1.930 11.335 1.00 97.56 126 GLN A O 1
ATOM 1052 N N . LYS A 1 127 ? 5.482 -1.634 9.328 1.00 97.12 127 LYS A N 1
ATOM 1053 C CA . LYS A 1 127 ? 6.068 -0.330 9.665 1.00 97.12 127 LYS A CA 1
ATOM 1054 C C 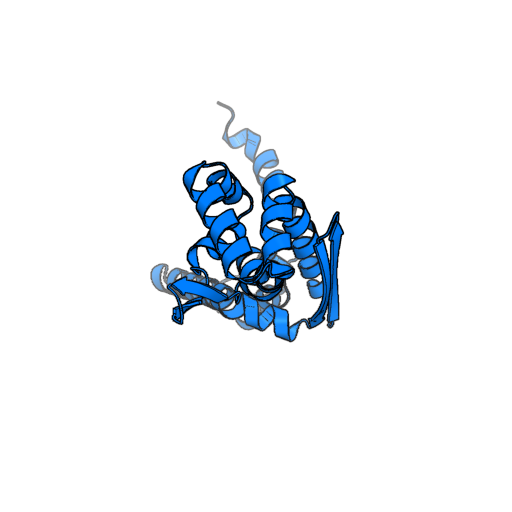. LYS A 1 127 ? 5.001 0.707 10.017 1.00 97.12 127 LYS A C 1
ATOM 1056 O O . LYS A 1 127 ? 5.199 1.496 10.939 1.00 97.12 127 LYS A O 1
ATOM 1061 N N . ASP A 1 128 ? 3.894 0.722 9.286 1.00 96.75 128 ASP A N 1
ATOM 1062 C CA . ASP A 1 128 ? 2.803 1.662 9.527 1.00 96.75 128 ASP A CA 1
ATOM 1063 C C . ASP A 1 128 ? 1.982 1.254 10.758 1.00 96.75 128 ASP A C 1
ATOM 1065 O O . ASP A 1 128 ? 1.617 2.117 11.552 1.00 96.75 128 ASP A O 1
ATOM 1069 N N . VAL A 1 129 ? 1.778 -0.049 10.984 1.00 97.25 129 VAL A N 1
ATOM 1070 C CA . VAL A 1 129 ? 1.158 -0.567 12.217 1.00 97.25 129 VAL A CA 1
ATOM 1071 C C . VAL A 1 129 ? 1.981 -0.171 13.449 1.00 97.25 129 VAL A C 1
ATOM 1073 O O . VAL A 1 129 ? 1.424 0.339 14.418 1.00 97.25 129 VAL A O 1
ATOM 1076 N N . ASN A 1 130 ? 3.310 -0.304 13.393 1.00 97.50 130 ASN A N 1
ATOM 1077 C CA . ASN A 1 130 ? 4.197 0.108 14.486 1.00 97.50 130 ASN A CA 1
ATOM 1078 C C . ASN A 1 130 ? 4.132 1.618 14.749 1.00 97.50 130 ASN A C 1
ATOM 1080 O O . ASN A 1 130 ? 4.156 2.043 15.897 1.00 97.50 130 ASN A O 1
ATOM 1084 N N . ARG A 1 131 ? 4.014 2.444 13.702 1.00 97.75 131 ARG A N 1
ATOM 1085 C CA . ARG A 1 131 ? 3.829 3.896 13.868 1.00 97.75 131 ARG A CA 1
ATOM 1086 C C . ARG A 1 131 ? 2.531 4.225 14.602 1.00 97.75 131 ARG A C 1
ATOM 1088 O O . ARG A 1 131 ? 2.546 5.090 15.469 1.00 97.75 131 ARG A O 1
ATOM 1095 N N . ILE A 1 132 ? 1.437 3.533 14.276 1.00 96.62 132 ILE A N 1
ATOM 1096 C CA . ILE A 1 132 ? 0.149 3.693 14.968 1.00 96.62 132 ILE A CA 1
ATOM 1097 C C . ILE A 1 132 ? 0.285 3.286 16.441 1.00 96.62 132 ILE A C 1
ATOM 1099 O O . ILE A 1 132 ? -0.159 4.023 17.319 1.00 96.62 132 ILE A O 1
ATOM 1103 N N . ALA A 1 133 ? 0.928 2.147 16.712 1.00 96.94 133 ALA A N 1
ATOM 1104 C CA . ALA A 1 133 ? 1.159 1.657 18.069 1.00 96.94 133 ALA A CA 1
ATOM 1105 C C . ALA A 1 133 ? 1.979 2.647 18.913 1.00 96.94 133 ALA A C 1
ATOM 1107 O O . ALA A 1 133 ? 1.570 2.989 20.021 1.00 96.94 133 ALA A O 1
ATOM 1108 N N . ASN A 1 134 ? 3.086 3.151 18.360 1.00 98.06 134 ASN A N 1
ATOM 1109 C CA . ASN A 1 134 ? 3.952 4.118 19.032 1.00 98.06 134 ASN A CA 1
ATOM 1110 C C . ASN A 1 134 ? 3.218 5.432 19.310 1.00 98.06 134 ASN A C 1
ATOM 1112 O O . ASN A 1 134 ? 3.295 5.950 20.416 1.00 98.06 134 ASN A O 1
ATOM 1116 N N . TYR A 1 135 ? 2.463 5.946 18.335 1.00 97.56 135 TYR A N 1
ATOM 1117 C CA . TYR A 1 135 ? 1.678 7.164 18.525 1.00 97.56 135 TYR A CA 1
ATOM 1118 C C . TYR A 1 135 ? 0.653 7.014 19.656 1.00 97.56 135 TYR A C 1
ATOM 1120 O O . TYR A 1 135 ? 0.518 7.902 20.494 1.00 97.56 135 TYR A O 1
ATOM 1128 N N . LEU A 1 136 ? -0.056 5.881 19.704 1.00 95.81 136 LEU A N 1
ATOM 1129 C CA . LEU A 1 136 ? -1.001 5.591 20.780 1.00 95.81 136 LEU A CA 1
ATOM 1130 C C . LEU A 1 136 ? -0.303 5.549 22.146 1.00 95.81 136 LEU A C 1
ATOM 1132 O O . LEU A 1 136 ? -0.818 6.098 23.115 1.00 95.81 136 LEU A O 1
ATOM 1136 N N . GLU A 1 137 ? 0.855 4.899 22.234 1.00 96.38 137 GLU A N 1
ATOM 1137 C CA . GLU A 1 137 ? 1.627 4.820 23.473 1.00 96.38 137 GLU A CA 1
ATOM 1138 C C . GLU A 1 137 ? 2.110 6.195 23.943 1.00 96.38 137 GLU A C 1
ATOM 1140 O O . GLU A 1 137 ? 1.885 6.558 25.098 1.00 96.38 137 GLU A O 1
ATOM 1145 N N . GLU A 1 138 ? 2.687 6.988 23.042 1.00 97.88 138 GLU A N 1
ATOM 1146 C CA . GLU A 1 138 ? 3.094 8.364 23.327 1.00 97.88 138 GLU A CA 1
ATOM 1147 C C . GLU A 1 138 ? 1.907 9.209 23.803 1.00 97.88 138 GLU A C 1
ATOM 1149 O O . GLU A 1 138 ? 2.022 9.921 24.800 1.00 97.88 138 GLU A O 1
ATOM 1154 N N . PHE A 1 139 ? 0.750 9.087 23.148 1.00 97.38 139 PHE A N 1
ATOM 1155 C CA . PHE A 1 139 ? -0.465 9.805 23.523 1.00 97.38 139 PHE A CA 1
ATOM 1156 C C . PHE A 1 139 ? -0.948 9.444 24.935 1.00 97.38 139 PHE A C 1
ATOM 1158 O O . PHE A 1 139 ? -1.265 10.339 25.723 1.00 97.38 139 PHE A O 1
ATOM 1165 N N . LEU A 1 140 ? -0.989 8.153 25.278 1.00 96.31 140 LEU A N 1
ATOM 1166 C CA . LEU A 1 140 ? -1.407 7.692 26.606 1.00 96.31 140 LEU A CA 1
ATOM 1167 C C . LEU A 1 140 ? -0.459 8.206 27.698 1.00 96.31 140 LEU A C 1
ATOM 1169 O O . LEU A 1 140 ? -0.923 8.697 28.727 1.00 96.31 140 LEU A O 1
ATOM 1173 N N . ILE A 1 141 ? 0.854 8.154 27.449 1.00 97.12 141 ILE A N 1
ATOM 1174 C CA . ILE A 1 141 ? 1.880 8.643 28.380 1.00 97.12 141 ILE A CA 1
ATOM 1175 C C . ILE A 1 141 ? 1.758 10.154 28.579 1.00 97.12 141 ILE A C 1
ATOM 1177 O O . ILE A 1 141 ? 1.711 10.615 29.716 1.00 97.12 141 ILE A O 1
ATOM 1181 N N . GLN A 1 142 ? 1.680 10.925 27.491 1.00 98.06 142 GLN A N 1
ATOM 1182 C CA . GLN A 1 142 ? 1.618 12.391 27.541 1.00 98.06 142 GLN A CA 1
ATOM 1183 C C . GLN A 1 142 ? 0.388 12.915 28.288 1.00 98.06 142 GLN A C 1
ATOM 1185 O O . GLN A 1 142 ? 0.443 13.997 28.866 1.00 98.06 142 GLN A O 1
ATOM 1190 N N . ASN A 1 143 ? -0.711 12.159 28.276 1.00 97.69 143 ASN A N 1
ATOM 1191 C CA . ASN A 1 143 ? -1.965 12.534 28.926 1.00 97.69 143 ASN A CA 1
ATOM 1192 C C . ASN A 1 143 ? -2.198 11.802 30.259 1.00 97.69 143 ASN A C 1
ATOM 1194 O O . ASN A 1 143 ? -3.281 11.916 30.830 1.00 97.69 143 ASN A O 1
ATOM 1198 N N . ASN A 1 144 ? -1.207 11.052 30.757 1.00 97.00 144 ASN A N 1
ATOM 1199 C CA . ASN A 1 144 ? -1.293 10.264 31.990 1.00 97.00 144 ASN A CA 1
ATOM 1200 C C . ASN A 1 144 ? -2.536 9.346 32.037 1.00 97.00 144 ASN A C 1
ATOM 1202 O O . ASN A 1 144 ? -3.175 9.197 33.083 1.00 97.00 144 ASN A O 1
ATOM 1206 N N . ILE A 1 145 ? -2.889 8.738 30.900 1.00 96.00 145 ILE A N 1
ATOM 1207 C CA . ILE A 1 145 ? -4.045 7.846 30.775 1.00 96.00 145 ILE A CA 1
ATOM 1208 C C . ILE A 1 145 ? -3.601 6.417 31.074 1.00 96.00 145 ILE A C 1
ATOM 1210 O O . ILE A 1 145 ? -2.784 5.835 30.362 1.00 96.00 145 ILE A O 1
ATOM 1214 N N . ASP A 1 146 ? -4.181 5.845 32.121 1.00 93.94 146 ASP A N 1
ATOM 1215 C CA . ASP A 1 146 ? -4.026 4.432 32.444 1.00 93.94 146 ASP A CA 1
ATOM 1216 C C . ASP A 1 146 ? -4.918 3.587 31.524 1.00 93.94 146 ASP A C 1
ATOM 1218 O O . ASP A 1 146 ? -6.127 3.811 31.438 1.00 93.94 146 ASP A O 1
ATOM 1222 N N . VAL A 1 147 ? -4.313 2.615 30.839 1.00 93.06 147 VAL A N 1
ATOM 1223 C CA . VAL A 1 147 ? -4.985 1.697 29.907 1.00 93.06 147 VAL A CA 1
ATOM 1224 C C . VAL A 1 147 ? -6.127 0.943 30.590 1.00 93.06 147 VAL A C 1
ATOM 1226 O O . VAL A 1 147 ? -7.188 0.772 29.988 1.00 93.06 147 VAL A O 1
ATOM 1229 N N . GLU A 1 148 ? -5.950 0.557 31.854 1.00 93.12 148 GLU A N 1
ATOM 1230 C CA . GLU A 1 148 ? -6.949 -0.189 32.630 1.00 93.12 148 GLU A CA 1
ATOM 1231 C C . GLU A 1 148 ? -8.185 0.658 32.972 1.00 93.12 148 GLU A C 1
ATOM 1233 O O . GLU A 1 148 ? -9.244 0.120 33.279 1.00 93.12 148 GLU A O 1
ATOM 1238 N N . LYS A 1 149 ? -8.080 1.992 32.887 1.00 93.19 149 LYS A N 1
ATOM 1239 C CA . LYS A 1 149 ? -9.197 2.920 33.132 1.00 93.19 149 LYS A CA 1
ATOM 1240 C C . LYS A 1 149 ? -10.022 3.226 31.887 1.00 93.19 149 LYS A C 1
ATOM 1242 O O . LYS A 1 149 ? -10.947 4.030 31.957 1.00 93.19 149 LYS A O 1
ATOM 1247 N N . ILE A 1 150 ? -9.672 2.654 30.739 1.00 92.75 150 ILE A N 1
ATOM 1248 C CA . ILE A 1 150 ? -10.464 2.817 29.523 1.00 92.75 150 ILE A CA 1
ATOM 1249 C C . ILE A 1 150 ? -11.598 1.793 29.543 1.00 92.75 150 ILE A C 1
ATOM 1251 O O . ILE A 1 150 ? -11.356 0.592 29.479 1.00 92.75 150 ILE A O 1
ATOM 1255 N N . ASP A 1 151 ? -12.838 2.280 29.586 1.00 89.75 151 ASP A N 1
ATOM 1256 C CA . ASP A 1 151 ? -14.032 1.426 29.654 1.00 89.75 151 ASP A CA 1
ATOM 1257 C C . ASP A 1 151 ? -14.536 0.968 28.276 1.00 89.75 151 ASP A C 1
ATOM 1259 O O . ASP A 1 151 ? -15.345 0.047 28.161 1.00 89.75 151 ASP A O 1
ATOM 1263 N N . SER A 1 152 ? -14.152 1.661 27.201 1.00 88.69 152 SER A N 1
ATOM 1264 C CA . SER A 1 152 ? -14.699 1.420 25.863 1.00 88.69 152 SER A CA 1
ATOM 1265 C C . SER A 1 152 ? -13.732 1.812 24.758 1.00 88.69 152 SER A C 1
ATOM 1267 O O . SER A 1 152 ? -13.085 2.856 24.814 1.00 88.69 152 SER A O 1
ATOM 1269 N N . LEU A 1 153 ? -13.699 0.992 23.708 1.00 88.44 153 LEU A N 1
ATOM 1270 C CA . LEU A 1 153 ? -12.885 1.209 22.522 1.00 88.44 153 LEU A CA 1
ATOM 1271 C C . LEU A 1 153 ? -13.746 1.075 21.264 1.00 88.44 153 LEU A C 1
ATOM 1273 O O . LEU A 1 153 ? -14.383 0.045 21.036 1.00 88.44 153 LEU A O 1
ATOM 1277 N N . PHE A 1 154 ? -13.734 2.122 20.441 1.00 86.00 154 PHE A N 1
ATOM 1278 C CA . PHE A 1 154 ? -14.421 2.170 19.154 1.00 86.00 154 PHE A CA 1
ATOM 1279 C C . PHE A 1 154 ? -13.388 2.336 18.046 1.00 86.00 154 PHE A C 1
ATOM 1281 O O . PHE A 1 154 ? -12.647 3.317 18.027 1.00 86.00 154 PHE A O 1
ATOM 1288 N N . LEU A 1 155 ? -13.354 1.391 17.109 1.00 86.81 155 LEU A N 1
ATOM 1289 C CA . LEU A 1 155 ? -12.500 1.483 15.931 1.00 86.81 155 LEU A CA 1
ATOM 1290 C C . LEU A 1 155 ? -13.346 1.939 14.739 1.00 86.81 155 LEU A C 1
ATOM 1292 O O . LEU A 1 155 ? -14.351 1.313 14.418 1.00 86.81 155 LEU A O 1
ATOM 1296 N N . THR A 1 156 ? -12.968 3.038 14.091 1.00 85.81 156 THR A N 1
ATOM 1297 C CA . THR A 1 156 ? -13.729 3.620 12.974 1.00 85.81 156 THR A CA 1
ATOM 1298 C C . THR A 1 156 ? -12.918 3.626 11.678 1.00 85.81 156 THR A C 1
ATOM 1300 O O . THR A 1 156 ? -11.687 3.582 11.687 1.00 85.81 156 THR A O 1
ATOM 1303 N N . GLY A 1 157 ? -13.618 3.652 10.540 1.00 83.19 157 GLY A N 1
ATOM 1304 C CA . GLY A 1 157 ? -13.019 3.618 9.203 1.00 83.19 157 GLY A CA 1
ATOM 1305 C C . GLY A 1 157 ? -12.662 2.207 8.721 1.00 83.19 157 GLY A C 1
ATOM 1306 O O . GLY A 1 157 ? -12.399 1.306 9.513 1.00 83.19 157 GLY A O 1
ATOM 1307 N N . GLY A 1 158 ? -12.635 2.000 7.400 1.00 84.38 158 GLY A N 1
ATOM 1308 C CA . GLY A 1 158 ? -12.438 0.670 6.801 1.00 84.38 158 GLY A CA 1
ATOM 1309 C C . GLY A 1 158 ? -11.110 0.002 7.174 1.00 84.38 158 GLY A C 1
ATOM 1310 O O . GLY A 1 158 ? -11.076 -1.195 7.438 1.00 84.38 158 GLY A O 1
ATOM 1311 N N . THR A 1 159 ? -10.031 0.780 7.307 1.00 89.00 159 THR A N 1
ATOM 1312 C CA . THR A 1 159 ? -8.704 0.277 7.709 1.00 89.00 159 THR A CA 1
ATOM 1313 C C . THR A 1 159 ? -8.702 -0.369 9.096 1.00 89.00 159 THR A C 1
ATOM 1315 O O . THR A 1 159 ? -7.861 -1.225 9.364 1.00 89.00 159 THR A O 1
ATOM 1318 N N . SER A 1 160 ? -9.655 -0.021 9.969 1.00 89.06 160 SER A N 1
ATOM 1319 C CA . SER A 1 160 ? -9.786 -0.681 11.270 1.00 89.06 160 SER A CA 1
ATOM 1320 C C . SER A 1 160 ? -10.083 -2.175 11.158 1.00 89.06 160 SER A C 1
ATOM 1322 O O . SER A 1 160 ? -9.722 -2.925 12.057 1.00 89.06 160 SER A O 1
ATOM 1324 N N . MET A 1 161 ? -10.685 -2.626 10.054 1.00 88.44 161 MET A N 1
ATOM 1325 C CA . MET A 1 161 ? -11.028 -4.031 9.810 1.00 88.44 161 MET A CA 1
ATOM 1326 C C . MET A 1 161 ? -9.822 -4.880 9.383 1.00 88.44 161 MET A C 1
ATOM 1328 O O . MET A 1 161 ? -9.956 -6.083 9.173 1.00 88.44 161 MET A O 1
ATOM 1332 N N . VAL A 1 162 ? -8.636 -4.286 9.230 1.00 91.62 162 VAL A N 1
ATOM 1333 C CA . VAL A 1 162 ? -7.410 -5.028 8.917 1.00 91.62 162 VAL A CA 1
ATOM 1334 C C . VAL A 1 162 ? -6.996 -5.874 10.124 1.00 91.62 162 VAL A C 1
ATOM 1336 O O . VAL A 1 162 ? -6.917 -5.364 11.242 1.00 91.62 162 VAL A O 1
ATOM 1339 N N . ALA A 1 163 ? -6.680 -7.153 9.893 1.00 91.94 163 ALA A N 1
ATOM 1340 C CA . ALA A 1 163 ? -6.379 -8.127 10.946 1.00 91.94 163 ALA A CA 1
ATOM 1341 C C . ALA A 1 163 ? -5.270 -7.667 11.912 1.00 91.94 163 ALA A C 1
ATOM 1343 O O . ALA A 1 163 ? -5.424 -7.780 13.131 1.00 91.94 163 ALA A O 1
ATOM 1344 N N . SER A 1 164 ? -4.191 -7.067 11.400 1.00 94.38 164 SER A N 1
ATOM 1345 C CA . SER A 1 164 ? -3.096 -6.564 12.240 1.00 94.38 164 SER A CA 1
ATOM 1346 C C . SER A 1 164 ? -3.514 -5.381 13.121 1.00 94.38 164 SER A C 1
ATOM 1348 O O . SER A 1 164 ? -3.002 -5.233 14.227 1.00 94.38 164 SER A O 1
ATOM 1350 N N . ILE A 1 165 ? -4.472 -4.557 12.673 1.00 94.31 165 ILE A N 1
ATOM 1351 C CA . ILE A 1 165 ? -5.029 -3.458 13.478 1.00 94.31 165 ILE A CA 1
ATOM 1352 C C . ILE A 1 165 ? -5.955 -4.004 14.563 1.00 94.31 165 ILE A C 1
ATOM 1354 O O . ILE A 1 165 ? -5.812 -3.631 15.726 1.00 94.31 165 ILE A O 1
ATOM 1358 N N . GLN A 1 166 ? -6.846 -4.935 14.217 1.00 92.00 166 GLN A N 1
ATOM 1359 C CA . GLN A 1 166 ? -7.684 -5.633 15.199 1.00 92.00 166 GLN A CA 1
ATOM 1360 C C . GLN A 1 166 ? -6.827 -6.292 16.288 1.00 92.00 166 GLN A C 1
ATOM 1362 O O . GLN A 1 166 ? -7.095 -6.136 17.477 1.00 92.00 166 GLN A O 1
ATOM 1367 N N . SER A 1 167 ? -5.747 -6.962 15.883 1.00 92.94 167 SER A N 1
ATOM 1368 C CA . SER A 1 167 ? -4.815 -7.631 16.794 1.00 92.94 167 SER A CA 1
ATOM 1369 C C . SER A 1 167 ? -4.048 -6.641 17.671 1.00 92.94 167 SER A C 1
ATOM 1371 O O . SER A 1 167 ? -3.953 -6.856 18.876 1.00 92.94 167 SER A O 1
ATOM 1373 N N . LEU A 1 168 ? -3.555 -5.530 17.104 1.00 95.06 168 LEU A N 1
ATOM 1374 C CA . LEU A 1 168 ? -2.885 -4.464 17.858 1.00 95.06 168 LEU A CA 1
ATOM 1375 C C . LEU A 1 168 ? -3.757 -3.972 19.021 1.00 95.06 168 LEU A C 1
ATOM 1377 O O . LEU A 1 168 ? -3.309 -3.946 20.167 1.00 95.06 168 LEU A O 1
ATOM 1381 N N . PHE A 1 169 ? -5.006 -3.611 18.732 1.00 93.94 169 PHE A N 1
ATOM 1382 C CA . PHE A 1 169 ? -5.908 -3.062 19.741 1.00 93.94 169 PHE A CA 1
ATOM 1383 C C . PHE A 1 169 ? -6.410 -4.121 20.726 1.00 93.94 169 PHE A C 1
ATOM 1385 O O . PHE A 1 169 ? -6.456 -3.848 21.922 1.00 93.94 169 PHE A O 1
ATOM 1392 N N . LYS A 1 170 ? -6.702 -5.344 20.269 1.00 92.19 170 LYS A N 1
ATOM 1393 C CA . LYS A 1 170 ? -7.081 -6.453 21.157 1.00 92.19 170 LYS A CA 1
ATOM 1394 C C . LYS A 1 170 ? -5.967 -6.806 22.147 1.00 92.19 170 LYS A C 1
ATOM 1396 O O . LYS A 1 170 ? -6.247 -7.089 23.305 1.00 92.19 170 LYS A O 1
ATOM 1401 N N . ASN A 1 171 ? -4.710 -6.768 21.703 1.00 93.31 171 ASN A N 1
ATOM 1402 C CA . ASN A 1 171 ? -3.557 -7.054 22.557 1.00 93.31 171 ASN A CA 1
ATOM 1403 C C . ASN A 1 171 ? -3.256 -5.908 23.532 1.00 93.31 171 ASN A C 1
ATOM 1405 O O . ASN A 1 171 ? -2.825 -6.168 24.652 1.00 93.31 171 ASN A O 1
ATOM 1409 N N . LYS A 1 172 ? -3.463 -4.649 23.121 1.00 93.44 172 LYS A N 1
ATOM 1410 C CA . LYS A 1 172 ? -3.228 -3.474 23.977 1.00 93.44 172 LYS A CA 1
ATOM 1411 C C . LYS A 1 172 ? -4.320 -3.293 25.038 1.00 93.44 172 LYS A C 1
ATOM 1413 O O . LYS A 1 172 ? -4.007 -2.814 26.120 1.00 93.44 172 LYS A O 1
ATOM 1418 N N . PHE A 1 173 ? -5.560 -3.680 24.735 1.00 93.12 173 PHE A N 1
ATOM 1419 C CA . PHE A 1 173 ? -6.727 -3.534 25.612 1.00 93.12 173 PHE A CA 1
ATOM 1420 C C . PHE A 1 173 ? -7.420 -4.888 25.848 1.00 93.12 173 PHE A C 1
ATOM 1422 O O . PHE A 1 173 ? -8.561 -5.078 25.421 1.00 93.12 173 PHE A O 1
ATOM 1429 N N . PRO A 1 174 ? -6.748 -5.858 26.494 1.00 91.25 174 PRO A N 1
ATOM 1430 C CA . PRO A 1 174 ? -7.266 -7.220 26.636 1.00 91.25 174 PRO A CA 1
ATOM 1431 C C . PRO A 1 174 ? -8.526 -7.304 27.511 1.00 91.25 174 PRO A C 1
ATOM 1433 O O . PRO A 1 174 ? -9.293 -8.259 27.388 1.00 91.25 174 PRO A O 1
ATOM 1436 N N . HIS A 1 175 ? -8.750 -6.317 28.383 1.00 91.00 175 HIS A N 1
ATOM 1437 C CA . HIS A 1 175 ? -9.928 -6.196 29.244 1.00 91.00 175 HIS A CA 1
ATOM 1438 C C . HIS A 1 175 ? -11.159 -5.635 28.520 1.00 91.00 175 HIS A C 1
ATOM 1440 O O . HIS A 1 175 ? -12.269 -5.741 29.040 1.00 91.00 175 HIS A O 1
ATOM 1446 N N . ILE A 1 176 ? -10.992 -5.069 27.319 1.00 89.56 176 ILE A N 1
ATOM 1447 C CA . ILE A 1 176 ? -12.069 -4.424 26.566 1.00 89.56 176 ILE A CA 1
ATOM 1448 C C . ILE A 1 176 ? -12.536 -5.339 25.436 1.00 89.56 176 ILE A C 1
ATOM 1450 O O . ILE A 1 176 ? -11.761 -5.789 24.591 1.00 89.56 176 ILE A O 1
ATOM 1454 N N . THR A 1 177 ? -13.848 -5.559 25.356 1.00 83.38 177 THR A N 1
ATOM 1455 C CA . THR A 1 177 ? -14.441 -6.154 24.154 1.00 83.38 177 THR A CA 1
ATOM 1456 C C . THR A 1 177 ? -14.472 -5.096 23.053 1.00 83.38 177 THR A C 1
ATOM 1458 O O . THR A 1 177 ? -15.111 -4.057 23.209 1.00 83.38 177 THR A O 1
ATOM 1461 N N . LEU A 1 178 ? -13.773 -5.343 21.942 1.00 78.00 178 LEU A N 1
ATOM 1462 C CA . LEU A 1 178 ? -13.770 -4.433 20.796 1.00 78.00 178 LEU A CA 1
ATOM 1463 C C . LEU A 1 178 ? -15.189 -4.284 20.239 1.00 78.00 178 LEU A C 1
ATOM 1465 O O . LEU A 1 178 ? -15.749 -5.224 19.674 1.00 78.00 178 LEU A O 1
ATOM 1469 N N . ASN A 1 179 ? -15.754 -3.085 20.368 1.00 67.06 179 ASN A N 1
ATOM 1470 C CA . ASN A 1 179 ? -17.060 -2.772 19.810 1.00 67.06 179 ASN A CA 1
ATOM 1471 C C . ASN A 1 179 ? -16.912 -2.473 18.315 1.00 67.06 179 ASN A C 1
ATOM 1473 O O . ASN A 1 179 ? -16.565 -1.361 17.913 1.00 67.06 179 ASN A O 1
ATOM 1477 N N . SER A 1 180 ? -17.202 -3.467 17.477 1.00 61.59 180 SER A N 1
ATOM 1478 C CA . SER A 1 180 ? -17.379 -3.279 16.037 1.00 61.59 180 SER A CA 1
ATOM 1479 C C . SER A 1 180 ? -18.790 -2.748 15.767 1.00 61.59 180 SER A C 1
ATOM 1481 O O . SER A 1 180 ? -19.701 -3.502 15.420 1.00 61.59 180 SER A O 1
ATOM 1483 N N . GLY A 1 181 ? -19.006 -1.454 16.004 1.00 59.47 181 GLY A N 1
ATOM 1484 C CA . GLY A 1 181 ? -20.229 -0.781 15.571 1.00 59.47 181 GLY A CA 1
ATOM 1485 C C . GLY A 1 181 ? -20.320 -0.708 14.040 1.00 59.47 181 GLY A C 1
ATOM 1486 O O . GLY A 1 181 ? -19.578 -1.358 13.307 1.00 59.47 181 GLY A O 1
ATOM 1487 N N . ASP A 1 182 ? -21.218 0.130 13.524 1.00 64.25 182 ASP A N 1
ATOM 1488 C CA . ASP 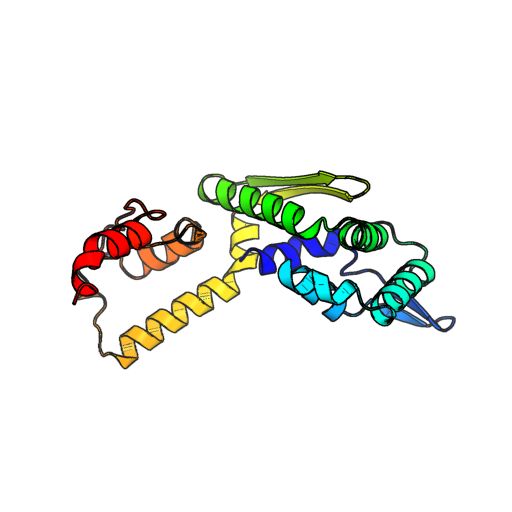A 1 182 ? -21.252 0.484 12.098 1.00 64.25 182 ASP A CA 1
ATOM 1489 C C . ASP A 1 182 ? -20.027 1.366 11.766 1.00 64.25 182 ASP A C 1
ATOM 1491 O O . ASP A 1 182 ? -20.138 2.587 11.637 1.00 64.25 182 ASP A O 1
ATOM 1495 N N . ASN A 1 183 ? -18.838 0.748 11.706 1.00 65.31 183 ASN A N 1
ATOM 1496 C CA . ASN A 1 183 ? -17.516 1.390 11.618 1.00 65.31 183 ASN A CA 1
ATOM 1497 C C . ASN A 1 183 ? -17.387 2.346 10.420 1.00 65.31 183 ASN A C 1
ATOM 1499 O O . ASN A 1 183 ? -16.521 3.222 10.416 1.00 65.31 183 ASN A O 1
ATOM 1503 N N . PHE A 1 184 ? -18.253 2.190 9.415 1.00 65.38 184 PHE A N 1
ATOM 1504 C CA . PHE A 1 184 ? -18.307 3.033 8.224 1.00 65.38 184 PHE A CA 1
ATOM 1505 C C . PHE A 1 184 ? -19.209 4.258 8.373 1.00 65.38 184 PHE A C 1
ATOM 1507 O O . PHE A 1 184 ? -18.931 5.287 7.761 1.00 65.38 184 PHE A O 1
ATOM 1514 N N . LYS A 1 185 ? -20.287 4.177 9.161 1.00 74.12 185 LYS A N 1
ATOM 1515 C CA . LYS A 1 185 ? -21.277 5.264 9.268 1.00 74.12 185 LYS A CA 1
ATOM 1516 C C . LYS A 1 185 ? -21.255 5.979 10.610 1.00 74.12 185 LYS A C 1
ATOM 1518 O O . LYS A 1 185 ? -21.931 6.994 10.735 1.00 74.12 185 LYS A O 1
ATOM 1523 N N . SER A 1 186 ? -20.512 5.484 11.600 1.00 80.06 186 SER A N 1
ATOM 1524 C CA . SER A 1 186 ? -20.479 6.045 12.958 1.00 80.06 186 SER A CA 1
ATOM 1525 C C . SER A 1 186 ? -20.128 7.535 12.975 1.00 80.06 186 SER A C 1
ATOM 1527 O O . SER A 1 186 ? -20.833 8.315 13.607 1.00 80.06 186 SER A O 1
ATOM 1529 N N . VAL A 1 187 ? -19.114 7.945 12.207 1.00 84.25 187 VAL A N 1
ATOM 1530 C CA . VAL A 1 187 ? -18.685 9.350 12.111 1.00 84.25 187 VAL A CA 1
ATOM 1531 C C . VAL A 1 187 ? -19.761 10.220 11.454 1.00 84.25 187 VAL A C 1
ATOM 1533 O O . VAL A 1 187 ? -20.156 11.235 12.019 1.00 84.25 187 VAL A O 1
ATOM 1536 N N . ALA A 1 188 ? -20.288 9.808 10.295 1.00 85.50 188 ALA A N 1
ATOM 1537 C CA . ALA A 1 188 ? -21.323 10.562 9.581 1.00 85.50 188 ALA A CA 1
ATOM 1538 C C . ALA A 1 188 ? -22.625 10.672 10.393 1.00 85.50 188 ALA A C 1
ATOM 1540 O O . ALA A 1 188 ? -23.236 11.736 10.439 1.00 85.50 188 ALA A O 1
ATOM 1541 N N . LYS A 1 189 ? -23.024 9.590 11.076 1.00 85.38 189 LYS A N 1
ATOM 1542 C CA . LYS A 1 189 ? -24.158 9.584 12.009 1.00 85.38 189 LYS A CA 1
ATOM 1543 C C . LYS A 1 189 ? -23.918 10.547 13.168 1.00 85.38 189 LYS A C 1
ATOM 1545 O O . LYS A 1 189 ? -24.804 11.333 13.470 1.00 85.38 189 LYS A O 1
ATOM 1550 N N . GLY A 1 190 ? -22.732 10.514 13.779 1.00 86.44 190 GLY A N 1
ATOM 1551 C CA . GLY A 1 190 ? -22.357 11.434 14.853 1.00 86.44 190 GLY A CA 1
ATOM 1552 C C . GLY A 1 190 ? -22.459 12.896 14.422 1.00 86.44 190 GLY A C 1
ATOM 1553 O O . GLY A 1 190 ? -23.098 13.682 15.105 1.00 86.44 190 GLY A O 1
ATOM 1554 N N . LEU A 1 191 ? -21.925 13.241 13.247 1.00 88.19 191 LEU A N 1
ATOM 1555 C CA . LEU A 1 191 ? -22.038 14.593 12.686 1.00 88.19 191 LEU A CA 1
ATOM 1556 C C . LEU A 1 191 ? -23.493 15.001 12.422 1.00 88.19 191 LEU A C 1
ATOM 1558 O O . LEU A 1 191 ? -23.877 16.112 12.767 1.00 88.19 191 LEU A O 1
ATOM 1562 N N . ALA A 1 192 ? -24.307 14.106 11.853 1.00 89.56 192 ALA A N 1
ATOM 1563 C CA . ALA A 1 192 ? -25.721 14.377 11.601 1.00 89.56 192 ALA A CA 1
ATOM 1564 C C . ALA A 1 192 ? -26.511 14.591 12.903 1.00 89.56 192 ALA A C 1
ATOM 1566 O O . ALA A 1 192 ? -27.312 15.518 12.988 1.00 89.56 192 ALA A O 1
ATOM 1567 N N . TYR A 1 193 ? -26.262 13.772 13.930 1.00 90.44 193 TYR A N 1
ATOM 1568 C CA . TYR A 1 193 ? -26.883 13.945 15.243 1.00 90.44 193 TYR A CA 1
ATOM 1569 C C . TYR A 1 193 ? -26.414 15.211 15.948 1.00 90.44 193 TYR A C 1
ATOM 1571 O O . TYR A 1 193 ? -27.213 15.828 16.635 1.00 90.44 193 TYR A O 1
ATOM 1579 N N . SER A 1 194 ? -25.163 15.622 15.752 1.00 90.31 194 SER A N 1
ATOM 1580 C CA . SER A 1 194 ? -24.608 16.856 16.312 1.00 90.31 194 SER A CA 1
ATOM 1581 C C . SER A 1 194 ? -25.005 18.116 15.540 1.00 90.31 194 SER A C 1
ATOM 1583 O O . SER A 1 194 ? -24.543 19.192 15.900 1.00 90.31 194 SER A O 1
ATOM 1585 N N . GLY A 1 195 ? -25.847 18.021 14.502 1.00 85.81 195 GLY A N 1
ATOM 1586 C CA . GLY A 1 195 ? -26.271 19.171 13.695 1.00 85.81 195 GLY A CA 1
ATOM 1587 C C . GLY A 1 195 ? -26.837 20.324 14.531 1.00 85.81 195 GLY A C 1
ATOM 1588 O O . GLY A 1 195 ? -26.493 21.474 14.288 1.00 85.81 195 GLY A O 1
ATOM 1589 N N . TYR A 1 196 ? -27.589 20.005 15.591 1.00 87.56 196 TYR A N 1
ATOM 1590 C CA . TYR A 1 196 ? -28.160 20.995 16.514 1.00 87.56 196 TYR A CA 1
ATOM 1591 C C . TYR A 1 196 ? -27.110 21.792 17.310 1.00 87.56 196 TYR A C 1
ATOM 1593 O O . TYR A 1 196 ? -27.430 22.846 17.841 1.00 87.56 196 TYR A O 1
ATOM 1601 N N . LEU A 1 197 ? -25.865 21.309 17.427 1.00 86.31 197 LEU A N 1
ATOM 1602 C CA . LEU A 1 197 ? -24.779 22.052 18.086 1.00 86.31 197 LEU A CA 1
ATOM 1603 C C . LEU A 1 197 ? -24.239 23.194 17.213 1.00 86.31 197 LEU A C 1
ATOM 1605 O O . LEU A 1 197 ? -23.441 23.996 17.694 1.00 86.31 197 LEU A O 1
ATOM 1609 N N . PHE A 1 198 ? -24.636 23.238 15.939 1.00 83.69 198 PHE A N 1
ATOM 1610 C CA . PHE A 1 198 ? -24.192 24.218 14.949 1.00 83.69 19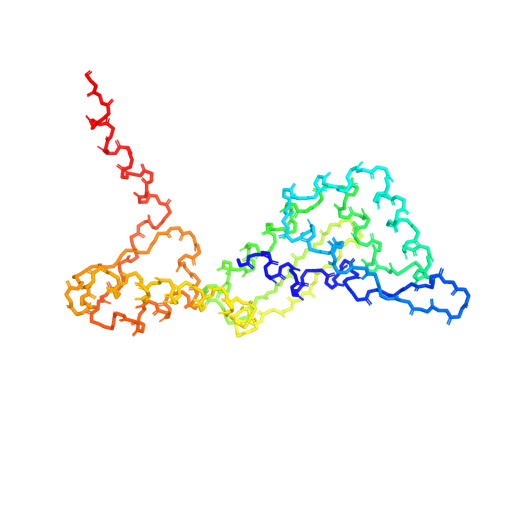8 PHE A CA 1
ATOM 1611 C C . PHE A 1 198 ? -25.329 25.124 14.454 1.00 83.69 198 PHE A C 1
ATOM 1613 O O . PHE A 1 198 ? -25.099 25.941 13.564 1.00 83.69 198 PHE A O 1
ATOM 1620 N N . GLU A 1 199 ? -26.539 24.974 14.998 1.00 74.88 199 GLU A N 1
ATOM 1621 C CA . GLU A 1 199 ? -27.645 25.906 14.774 1.00 74.88 199 GLU A CA 1
ATOM 1622 C C . GLU A 1 199 ? -27.531 27.052 15.797 1.00 74.88 199 GLU A C 1
ATOM 1624 O O . GLU A 1 199 ? -27.586 26.810 17.004 1.00 74.88 199 GLU A O 1
ATOM 1629 N N . GLU A 1 200 ? -27.313 28.282 15.310 1.00 59.06 200 GLU A N 1
ATOM 1630 C CA . GLU A 1 200 ? -27.564 29.529 16.061 1.00 59.06 200 GLU A CA 1
ATOM 1631 C C . GLU A 1 200 ? -29.061 29.863 16.078 1.00 59.06 200 GLU A C 1
ATOM 1633 O O . GLU A 1 200 ? -29.704 29.760 15.005 1.00 59.06 200 GLU A O 1
#

Foldseek 3Di:
DQLLCCLPQNCVLQQCAQWFPPDVPDIDGDDNVLSSQLSDLVSLVVCVDPVNVVVLVRSCVRSVNDLSNVVNVVCSVVSCSVVLSVLSVVQQLVLLPDQKDWSFDDDDSRGGTDIDGNVNVCVSCVVVLVVVLVVVVVVCVVVVNDLQPDAADEAADPCCSGPSNVVSVCVSNVVYDYDPDVRDCPVVVVCVVCVVVVDD

Radius of gyration: 21.66 Å; chains: 1; bounding box: 57×46×58 Å

pLDDT: mean 92.31, std 7.53, range [59.06, 98.5]